Protein AF-0000000068846316 (afdb_homodimer)

Solvent-accessible surface area (backbone atoms only — not comparable to full-atom values): 19250 Å² total; per-residue (Å²): 44,62,58,72,75,75,72,73,51,85,44,75,73,53,78,43,81,37,58,33,36,22,40,84,56,93,65,82,69,51,69,19,53,49,50,54,65,40,23,46,36,48,87,43,41,65,88,70,57,83,82,66,75,52,15,33,30,23,34,39,31,27,43,51,48,92,88,51,57,72,76,68,39,40,78,26,50,23,37,28,42,36,42,70,41,81,40,96,80,75,47,66,40,64,42,44,37,31,36,52,73,60,84,57,80,60,53,83,60,74,66,23,41,33,45,38,33,43,36,26,40,32,36,68,70,55,94,62,60,46,67,60,52,29,32,56,4,42,37,32,38,49,52,50,53,48,47,43,54,52,35,50,53,54,41,66,36,73,79,52,38,54,56,68,72,36,62,83,77,68,60,76,74,65,83,119,44,64,58,70,75,74,73,72,50,84,43,76,73,51,79,44,82,37,58,34,36,23,38,83,56,92,66,82,73,52,68,18,51,49,51,54,67,42,24,46,36,49,89,44,41,64,89,71,58,81,82,63,76,52,14,33,31,22,34,38,31,27,43,51,47,93,88,50,57,72,78,68,40,40,77,27,50,24,36,29,42,36,42,72,40,81,39,97,81,74,47,66,39,63,41,43,36,32,36,51,72,60,85,58,81,62,53,83,60,72,67,23,40,32,43,38,34,42,35,26,40,32,36,66,69,54,96,61,60,45,65,61,51,27,33,53,7,42,37,32,37,49,52,48,52,49,48,43,54,52,36,51,54,54,40,65,35,73,80,52,39,55,55,71,72,36,62,84,77,70,60,76,74,65,84,119

Sequence (352 aa):
MCRTAVQRVIDPVGPHRLTGKVVEGFKRGSKQLGWPTANLDPAAFESRFDASTEGVYVGWAAIRDPTLPEEAQAVHKAVLSMGWNPTYTDVKQRTVEAYLCHDFCGRDFYGAEMRLMICAFLRSNVKFDSFDELIQARCAFTAITDDVEFGQRALDGAELALLQRDPFFSSDTSAGMCRTAVQRVIDPVGPHRLTGKVVEGFKRGSKQLGWPTANLDPAAFESRFDASTEGVYVGWAAIRDPTLPEEAQAVHKAVLSMGWNPTYTDVKQRTVEAYLCHDFCGRDFYGAEMRLMICAFLRSNVKFDSFDELIQARCAFTAITDDVEFGQRALDGAELALLQRDPFFSSDTSAG

Secondary structure (DSSP, 8-state):
----------EEEEEEEEEEEEE--SSSGGGGGS--EEEEPGGGTTTT-SSPPPEEEEEEEEEE-TTS-GGGGSEEEEEEEEEEEEPTTS-EEEEEEEEESS--TT---TT-EEEEEEEEEEEPPPTT--HHHHHHHHHHHHHHHHHHHHHHHHHHSHHHHGGGG-GGGT------/----------EEEEEEEEEEEEE--SSS-GGGGS--EEEEPGGGTTTT-SSPPPEEEEEEEEEE-TTS-GGGGS-EEEEEEEEEEEPTTS-EEEEEEEEESS--TT---TT-EEEEEEEEEEEPPPTT--HHHHHHHHHHHHHHHHHHHHHHHHHHSHHHHGGGG-GGGT------

Radius of gyration: 23.93 Å; Cα contacts (8 Å, |Δi|>4): 695; chains: 2; bounding box: 38×78×57 Å

Nearest PDB structures (foldseek):
  1p4m-assembly1_A  TM=6.791E-01  e=1.069E-10  Homo sapiens
  1n08-assembly1_A  TM=6.910E-01  e=6.895E-10  Schizosaccharomyces pombe
  3zug-assembly1_A  TM=6.035E-01  e=4.210E-07  Corynebacterium ammoniagenes
  4uze-assembly1_B  TM=6.034E-01  e=4.962E-07  Corynebacterium ammoniagenes
  8isj-assembly1_A  TM=3.052E-01  e=3.381E+00  Arabidopsis thaliana

pLDDT: mean 78.56, std 17.85, range [25.8, 97.5]

InterPro domains:
  IPR015865 Riboflavin kinase domain, bacterial/eukaryotic [PF01687] (15-137)
  IPR015865 Riboflavin kinase domain, bacterial/eukaryotic [SM00904] (15-156)
  IPR023465 Riboflavin kinase domain superfamily [G3DSA:2.40.30.30] (4-175)
  IPR023465 Riboflavin kinase domain superfamily [SSF82114] (15-158)
  IPR023468 Riboflavin kinase [PTHR22749] (15-171)

Structure (mmCIF, N/CA/C/O backbone):
data_AF-0000000068846316-model_v1
#
loop_
_entity.id
_entity.type
_entity.pdbx_description
1 polymer 'riboflavin kinase'
#
loop_
_atom_site.group_PDB
_atom_site.id
_atom_site.type_symbol
_atom_site.label_atom_id
_atom_site.label_alt_id
_atom_site.label_comp_id
_atom_site.label_asym_id
_atom_site.label_entity_id
_atom_site.label_seq_id
_atom_site.pdbx_PDB_ins_code
_atom_site.Cartn_x
_atom_site.Cartn_y
_atom_site.Cartn_z
_atom_site.occupancy
_atom_site.B_iso_or_equiv
_atom_site.auth_seq_id
_atom_site.auth_comp_id
_atom_site.auth_asym_id
_atom_site.auth_atom_id
_atom_site.pdbx_PDB_model_num
ATOM 1 N N . MET A 1 1 ? 12.234 6.141 1.342 1 28.02 1 MET A N 1
ATOM 2 C CA . MET A 1 1 ? 12.609 5.418 0.128 1 28.02 1 MET A CA 1
ATOM 3 C C . MET A 1 1 ? 12.336 3.926 0.281 1 28.02 1 MET A C 1
ATOM 5 O O . MET A 1 1 ? 12.695 3.324 1.296 1 28.02 1 MET A O 1
ATOM 9 N N . CYS A 1 2 ? 11.086 3.533 -0.054 1 37.5 2 CYS A N 1
ATOM 10 C CA . CYS A 1 2 ? 11.219 2.082 -0.057 1 37.5 2 CYS A CA 1
ATOM 11 C C . CYS A 1 2 ? 12.602 1.662 -0.53 1 37.5 2 CYS A C 1
ATOM 13 O O . CYS A 1 2 ? 12.898 1.709 -1.727 1 37.5 2 CYS A O 1
ATOM 15 N N . ARG A 1 3 ? 13.609 2.141 0.073 1 39.97 3 ARG A N 1
ATOM 16 C CA . ARG A 1 3 ? 15.023 2.023 -0.28 1 39.97 3 ARG A CA 1
ATOM 17 C C . ARG A 1 3 ? 15.328 0.648 -0.866 1 39.97 3 ARG A C 1
ATOM 19 O O . ARG A 1 3 ? 16.391 0.442 -1.464 1 39.97 3 ARG A O 1
ATOM 26 N N . THR A 1 4 ? 14.852 -0.333 -0.28 1 42.31 4 THR A N 1
ATOM 27 C CA . THR A 1 4 ? 15.688 -1.461 -0.669 1 42.31 4 THR A CA 1
ATOM 28 C C . THR A 1 4 ? 15.422 -1.858 -2.117 1 42.31 4 THR A C 1
ATOM 30 O O . THR A 1 4 ? 14.305 -2.258 -2.463 1 42.31 4 THR A O 1
ATOM 33 N N . ALA A 1 5 ? 16.031 -1.088 -2.977 1 55.09 5 ALA A N 1
ATOM 34 C CA . ALA A 1 5 ? 16.125 -1.592 -4.348 1 55.09 5 ALA A CA 1
ATOM 35 C C . ALA A 1 5 ? 16.141 -3.117 -4.367 1 55.09 5 ALA A C 1
ATOM 37 O O . ALA A 1 5 ? 17.109 -3.734 -3.922 1 55.09 5 ALA A O 1
ATOM 38 N N . VAL A 1 6 ? 14.938 -3.645 -4.266 1 67.62 6 VAL A N 1
ATOM 39 C CA . VAL A 1 6 ? 14.898 -5.098 -4.387 1 67.62 6 VAL A CA 1
ATOM 40 C C . VAL A 1 6 ? 15.43 -5.516 -5.758 1 67.62 6 VAL A C 1
ATOM 42 O O . VAL A 1 6 ? 14.945 -5.035 -6.789 1 67.62 6 VAL A O 1
ATOM 45 N N . GLN A 1 7 ? 16.578 -6.105 -5.727 1 81.31 7 GLN A N 1
ATOM 46 C CA . GLN A 1 7 ? 17.125 -6.645 -6.973 1 81.31 7 GLN A CA 1
ATOM 47 C C . GLN A 1 7 ? 16.297 -7.84 -7.457 1 81.31 7 GLN A C 1
ATOM 49 O O . GLN A 1 7 ? 15.898 -8.68 -6.652 1 81.31 7 GLN A O 1
ATOM 54 N N . ARG A 1 8 ? 15.984 -7.707 -8.766 1 89.31 8 ARG A N 1
ATOM 55 C CA . ARG A 1 8 ? 15.234 -8.789 -9.391 1 89.31 8 ARG A CA 1
ATOM 56 C C . ARG A 1 8 ? 16.031 -9.422 -10.531 1 89.31 8 ARG A C 1
ATOM 58 O O . ARG A 1 8 ? 16.812 -8.75 -11.188 1 89.31 8 ARG A O 1
ATOM 65 N N . VAL A 1 9 ? 15.883 -10.719 -10.672 1 92.31 9 VAL A N 1
ATOM 66 C CA . VAL A 1 9 ? 16.484 -11.484 -11.75 1 92.31 9 VAL A CA 1
ATOM 67 C C . VAL A 1 9 ? 15.422 -12.312 -12.469 1 92.31 9 VAL A C 1
ATOM 69 O O . VAL A 1 9 ? 14.289 -12.422 -11.984 1 92.31 9 VAL A O 1
ATOM 72 N N . ILE A 1 10 ? 15.703 -12.727 -13.656 1 94.19 10 ILE A N 1
ATOM 73 C CA . ILE A 1 10 ? 14.938 -13.758 -14.344 1 94.19 10 ILE A CA 1
ATOM 74 C C . ILE A 1 10 ? 15.734 -15.055 -14.391 1 94.19 10 ILE A C 1
ATOM 76 O O . ILE A 1 10 ? 16.578 -15.25 -15.281 1 94.19 10 ILE A O 1
ATOM 80 N N . ASP A 1 11 ? 15.594 -15.914 -13.422 1 94.75 11 ASP A N 1
ATOM 81 C CA . ASP A 1 11 ? 16.266 -17.203 -13.32 1 94.75 11 ASP A CA 1
ATOM 82 C C . ASP A 1 11 ? 15.297 -18.359 -13.625 1 94.75 11 ASP A C 1
ATOM 84 O O . ASP A 1 11 ? 14.5 -18.734 -12.773 1 94.75 11 ASP A O 1
ATOM 88 N N . PRO A 1 12 ? 15.359 -18.891 -14.875 1 93.56 12 PRO A N 1
ATOM 89 C CA . PRO A 1 12 ? 14.438 -19.953 -15.227 1 93.56 12 PRO A CA 1
ATOM 90 C C . PRO A 1 12 ? 14.508 -21.141 -14.258 1 93.56 12 PRO A C 1
ATOM 92 O O . PRO A 1 12 ? 15.602 -21.609 -13.93 1 93.56 12 PRO A O 1
ATOM 95 N N . VAL A 1 13 ? 13.391 -21.594 -13.773 1 91.44 13 VAL A N 1
ATOM 96 C CA . VAL A 1 13 ? 13.359 -22.703 -12.844 1 91.44 13 VAL A CA 1
ATOM 97 C C . VAL A 1 13 ? 12.438 -23.797 -13.367 1 91.44 13 VAL A C 1
ATOM 99 O O . VAL A 1 13 ? 12.367 -24.891 -12.805 1 91.44 13 VAL A O 1
ATOM 102 N N . GLY A 1 14 ? 11.789 -23.5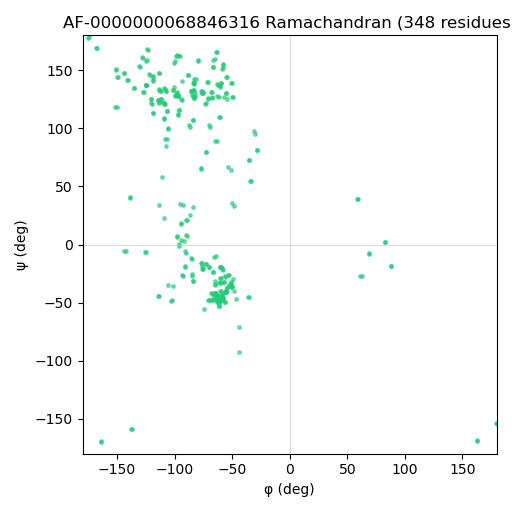94 -14.359 1 87.19 14 GLY A N 1
ATOM 103 C CA . GLY A 1 14 ? 10.797 -24.531 -14.859 1 87.19 14 GLY A CA 1
ATOM 104 C C . GLY A 1 14 ? 10.836 -24.703 -16.359 1 87.19 14 GLY A C 1
ATOM 105 O O . GLY A 1 14 ? 11.891 -24.562 -16.984 1 87.19 14 GLY A O 1
ATOM 106 N N . PRO A 1 15 ? 9.602 -25.203 -16.734 1 93.5 15 PRO A N 1
ATOM 107 C CA . PRO A 1 15 ? 8.266 -24.969 -16.172 1 93.5 15 PRO A CA 1
ATOM 108 C C . PRO A 1 15 ? 7.84 -26.062 -15.195 1 93.5 15 PRO A C 1
ATOM 110 O O . PRO A 1 15 ? 7.992 -27.25 -15.492 1 93.5 15 PRO A O 1
ATOM 113 N N . HIS A 1 16 ? 7.414 -25.641 -14.031 1 93.88 16 HIS A N 1
ATOM 114 C CA . HIS A 1 16 ? 6.688 -26.516 -13.117 1 93.88 16 HIS A CA 1
ATOM 115 C C . HIS A 1 16 ? 5.18 -26.328 -13.25 1 93.88 16 HIS A C 1
ATOM 117 O O . HIS A 1 16 ? 4.684 -25.203 -13.18 1 93.88 16 HIS A O 1
ATOM 123 N N . ARG A 1 17 ? 4.43 -27.406 -13.453 1 94.81 17 ARG A N 1
ATOM 124 C CA . ARG A 1 17 ? 2.992 -27.375 -13.703 1 94.81 17 ARG A CA 1
ATOM 125 C C . ARG A 1 17 ? 2.215 -27.906 -12.508 1 94.81 17 ARG A C 1
ATOM 127 O O . ARG A 1 17 ? 2.383 -29.062 -12.117 1 94.81 17 ARG A O 1
ATOM 134 N N . LEU A 1 18 ? 1.371 -27.062 -11.984 1 94.06 18 LEU A N 1
ATOM 135 C CA . LEU A 1 18 ? 0.584 -27.406 -10.805 1 94.06 18 LEU A CA 1
ATOM 136 C C . LEU A 1 18 ? -0.905 -27.219 -11.07 1 94.06 18 LEU A C 1
ATOM 138 O O . LEU A 1 18 ? -1.306 -26.25 -11.719 1 94.06 18 LEU A O 1
ATOM 142 N N . THR A 1 19 ? -1.688 -28.188 -10.609 1 94.81 19 THR A N 1
ATOM 143 C CA . THR A 1 19 ? -3.143 -28.078 -10.656 1 94.81 19 THR A CA 1
ATOM 144 C C . THR A 1 19 ? -3.752 -28.312 -9.281 1 94.81 19 THR A C 1
ATOM 146 O O . THR A 1 19 ? -3.369 -29.25 -8.578 1 94.81 19 THR A O 1
ATOM 149 N N . GLY A 1 20 ? -4.613 -27.438 -8.914 1 94.81 20 GLY A N 1
ATOM 150 C CA . GLY A 1 20 ? -5.285 -27.594 -7.633 1 94.81 20 GLY A CA 1
ATOM 151 C C . GLY A 1 20 ? -6.371 -26.562 -7.398 1 94.81 20 GLY A C 1
ATOM 152 O O . GLY A 1 20 ? -6.574 -25.672 -8.227 1 94.81 20 GLY A O 1
ATOM 153 N N . LYS A 1 21 ? -7.039 -26.672 -6.27 1 94.88 21 LYS A N 1
ATOM 154 C CA . LYS A 1 21 ? -8.125 -25.766 -5.938 1 94.88 21 LYS A CA 1
ATOM 155 C C . LYS A 1 21 ? -7.586 -24.469 -5.324 1 94.88 21 LYS A C 1
ATOM 157 O O . LYS A 1 21 ? -6.578 -24.484 -4.613 1 94.88 21 LYS A O 1
ATOM 162 N N . VAL A 1 22 ? -8.25 -23.406 -5.688 1 91.44 22 VAL A N 1
ATOM 163 C CA . VAL A 1 22 ? -8.008 -22.141 -4.977 1 91.44 22 VAL A CA 1
ATOM 164 C C . VAL A 1 22 ? -8.602 -22.234 -3.574 1 91.44 22 VAL A C 1
ATOM 166 O O . VAL A 1 22 ? -9.781 -22.547 -3.41 1 91.44 22 VAL A O 1
ATOM 169 N N . VAL A 1 23 ? -7.797 -21.969 -2.568 1 87.88 23 VAL A N 1
ATOM 170 C CA . VAL A 1 23 ? -8.266 -22.078 -1.189 1 87.88 23 VAL A CA 1
ATOM 171 C C . VAL A 1 23 ? -8.016 -20.75 -0.464 1 87.88 23 VAL A C 1
ATOM 173 O O . VAL A 1 23 ? -7.273 -19.906 -0.952 1 87.88 23 VAL A O 1
ATOM 176 N N . GLU A 1 24 ? -8.797 -20.609 0.591 1 77.69 24 GLU A N 1
ATOM 177 C CA . GLU A 1 24 ? -8.578 -19.438 1.435 1 77.69 24 GLU A CA 1
ATOM 178 C C . GLU A 1 24 ? -7.234 -19.516 2.158 1 77.69 24 GLU A C 1
ATOM 180 O O . GLU A 1 24 ? -6.836 -20.594 2.619 1 77.69 24 GLU A O 1
ATOM 185 N N . GLY A 1 25 ? -6.445 -18.5 2.014 1 69.25 25 GLY A N 1
ATOM 186 C CA . GLY A 1 25 ? -5.211 -18.469 2.785 1 69.25 25 GLY A CA 1
ATOM 187 C C . GLY A 1 25 ? -5.441 -18.375 4.281 1 69.25 25 GLY A C 1
ATOM 188 O O . GLY A 1 25 ? -6.59 -18.312 4.734 1 69.25 25 GLY A O 1
ATOM 189 N N . PHE A 1 26 ? -4.445 -18.75 4.91 1 56.59 26 PHE A N 1
ATOM 190 C CA . PHE A 1 26 ? -4.582 -18.734 6.359 1 56.59 26 PHE A CA 1
ATOM 191 C C . PHE A 1 26 ? -5.156 -17.406 6.836 1 56.59 26 PHE A C 1
ATOM 193 O O . PHE A 1 26 ? -5.867 -17.344 7.844 1 56.59 26 PHE A O 1
ATOM 200 N N . LYS A 1 27 ? -4.605 -16.266 6.113 1 51.22 27 LYS A N 1
ATOM 201 C CA . LYS A 1 27 ? -5.02 -15.016 6.746 1 51.22 27 LYS A CA 1
ATOM 202 C C . LYS A 1 27 ? -6.184 -14.375 5.992 1 51.22 27 LYS A C 1
ATOM 204 O O . LYS A 1 27 ? -6.352 -14.602 4.793 1 51.22 27 LYS A O 1
ATOM 209 N N . ARG A 1 28 ? -7.281 -13.844 6.559 1 43.97 28 ARG A N 1
ATOM 210 C CA . ARG A 1 28 ? -8.641 -13.383 6.297 1 43.97 28 ARG A CA 1
ATOM 211 C C . ARG A 1 28 ? -8.695 -12.539 5.027 1 43.97 28 ARG A C 1
ATOM 213 O O . ARG A 1 28 ? -9.68 -12.594 4.281 1 43.97 28 ARG A O 1
ATOM 220 N N . GLY A 1 29 ? -8.227 -11.367 4.887 1 41.56 29 GLY A N 1
ATOM 221 C CA . GLY A 1 29 ? -8.758 -10.172 4.258 1 41.56 29 GLY A CA 1
ATOM 222 C C . GLY A 1 29 ? -8.461 -10.094 2.771 1 41.56 29 GLY A C 1
ATOM 223 O O . GLY A 1 29 ? -8.273 -9 2.227 1 41.56 29 GLY A O 1
ATOM 224 N N . SER A 1 30 ? -8.25 -11.219 2.084 1 43.66 30 SER A N 1
ATOM 225 C CA . SER A 1 30 ? -7.785 -11.141 0.704 1 43.66 30 SER A CA 1
ATOM 226 C C . SER A 1 30 ? -8.828 -10.492 -0.2 1 43.66 30 SER A C 1
ATOM 228 O O . SER A 1 30 ? -8.5 -10.016 -1.287 1 43.66 30 SER A O 1
ATOM 230 N N . LYS A 1 31 ? -10.094 -10.664 0.093 1 42.88 31 LYS A N 1
ATOM 231 C CA . LYS A 1 31 ? -11.102 -10.344 -0.914 1 42.88 31 LYS A CA 1
ATOM 232 C C . LYS A 1 31 ? -11.117 -8.852 -1.217 1 42.88 31 LYS A C 1
ATOM 234 O O . LYS A 1 31 ? -11.828 -8.398 -2.117 1 42.88 31 LYS A O 1
ATOM 239 N N . GLN A 1 32 ? -10.422 -8.25 -0.392 1 41.5 32 GLN A N 1
ATOM 240 C CA . GLN A 1 32 ? -10.82 -6.844 -0.483 1 41.5 32 GLN A CA 1
ATOM 241 C C . GLN A 1 32 ? -10.062 -6.133 -1.6 1 41.5 32 GLN A C 1
ATOM 243 O O . GLN A 1 32 ? -10.383 -4.992 -1.943 1 41.5 32 GLN A O 1
ATOM 248 N N . LEU A 1 33 ? -8.828 -6.582 -2.025 1 44.88 33 LEU A N 1
ATOM 249 C CA . LEU A 1 33 ? -7.949 -5.625 -2.697 1 44.88 33 LEU A CA 1
ATOM 250 C C . LEU A 1 33 ? -8.195 -5.629 -4.203 1 44.88 33 LEU A C 1
ATOM 252 O O . LEU A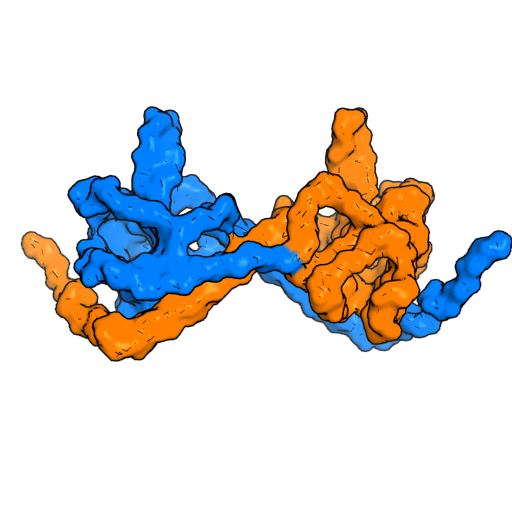 1 33 ? -7.355 -5.164 -4.977 1 44.88 33 LEU A O 1
ATOM 256 N N . GLY A 1 34 ? -9.289 -6.07 -4.469 1 45.88 34 GLY A N 1
ATOM 257 C CA . GLY A 1 34 ? -9.43 -6.102 -5.918 1 45.88 34 GLY A CA 1
ATOM 258 C C . GLY A 1 34 ? -8.406 -6.988 -6.594 1 45.88 34 GLY A C 1
ATOM 259 O O . GLY A 1 34 ? -8.375 -7.086 -7.824 1 45.88 34 GLY A O 1
ATOM 260 N N . TRP A 1 35 ? -7.207 -7.129 -5.875 1 50.12 35 TRP A N 1
ATOM 261 C CA . TRP A 1 35 ? -6.285 -8.086 -6.488 1 50.12 35 TRP A CA 1
ATOM 262 C C . TRP A 1 35 ? -6.578 -9.5 -6.016 1 50.12 35 TRP A C 1
ATOM 264 O O . TRP A 1 35 ? -6.398 -9.82 -4.836 1 50.12 35 TRP A O 1
ATOM 274 N N . PRO A 1 36 ? -7.191 -10.156 -6.801 1 57.59 36 PRO A N 1
ATOM 275 C CA . PRO A 1 36 ? -7.5 -11.531 -6.418 1 57.59 36 PRO A CA 1
ATOM 276 C C . PRO A 1 36 ? -6.25 -12.391 -6.23 1 57.59 36 PRO A C 1
ATOM 278 O O . PRO A 1 36 ? -5.41 -12.469 -7.129 1 57.59 36 PRO A O 1
ATOM 281 N N . THR A 1 37 ? -5.629 -12.453 -5.02 1 69.81 37 THR A N 1
ATOM 282 C CA . THR A 1 37 ? -4.633 -13.5 -4.816 1 69.81 37 THR A CA 1
ATOM 283 C C . THR A 1 37 ? -5.309 -14.852 -4.594 1 69.81 37 THR A C 1
ATOM 285 O O . THR A 1 37 ? -6.414 -14.922 -4.059 1 69.81 37 THR A O 1
ATOM 288 N N . ALA A 1 38 ? -4.762 -15.828 -5.41 1 78.5 38 ALA A N 1
ATOM 289 C CA . ALA A 1 38 ? -5.234 -17.203 -5.316 1 78.5 38 ALA A CA 1
ATOM 290 C C . ALA A 1 38 ? -4.203 -18.094 -4.621 1 78.5 38 ALA A C 1
ATOM 292 O O . ALA A 1 38 ? -3.068 -18.219 -5.09 1 78.5 38 ALA A O 1
ATOM 293 N N . ASN A 1 39 ? -4.602 -18.594 -3.459 1 85.25 39 ASN A N 1
ATOM 294 C CA . ASN A 1 39 ? -3.777 -19.625 -2.824 1 85.25 39 ASN A CA 1
ATOM 295 C C . ASN A 1 39 ? -4.07 -21 -3.393 1 85.25 39 ASN A C 1
ATOM 297 O O . ASN A 1 39 ? -5.23 -21.406 -3.496 1 85.25 39 ASN A O 1
ATOM 301 N N . LEU A 1 40 ? -2.979 -21.625 -3.791 1 90.44 40 LEU A N 1
ATOM 302 C CA . LEU A 1 40 ? -3.131 -22.984 -4.289 1 90.44 40 LEU A CA 1
ATOM 303 C C . LEU A 1 40 ? -3.154 -23.984 -3.139 1 90.44 40 LEU A C 1
ATOM 305 O O . LEU A 1 40 ? -2.336 -23.906 -2.219 1 90.44 40 LEU A O 1
ATOM 309 N N . ASP A 1 41 ? -4.117 -24.922 -3.158 1 88.31 41 ASP A N 1
ATOM 310 C CA . ASP A 1 41 ? -4.176 -25.984 -2.162 1 88.31 41 ASP A CA 1
ATOM 311 C C . ASP A 1 41 ? -2.826 -26.688 -2.021 1 88.31 41 ASP A C 1
ATOM 313 O O . ASP A 1 41 ? -2.256 -27.141 -3.01 1 88.31 41 ASP A O 1
ATOM 317 N N . PRO A 1 42 ? -2.379 -26.75 -0.786 1 86.12 42 PRO A N 1
ATOM 318 C CA . PRO A 1 42 ? -1.07 -27.375 -0.583 1 86.12 42 PRO A CA 1
ATOM 319 C C . PRO A 1 42 ? -1.008 -28.797 -1.129 1 86.12 42 PRO A C 1
ATOM 321 O O . PRO A 1 42 ? 0.066 -29.266 -1.508 1 86.12 42 PRO A O 1
ATOM 324 N N . ALA A 1 43 ? -2.072 -29.531 -1.209 1 84.69 43 ALA A N 1
ATOM 325 C CA . ALA A 1 43 ? -2.115 -30.891 -1.736 1 84.69 43 ALA A CA 1
ATOM 326 C C . ALA A 1 43 ? -1.615 -30.938 -3.178 1 84.69 43 ALA A C 1
ATOM 328 O O . ALA A 1 43 ? -1.157 -31.984 -3.648 1 84.69 43 ALA A O 1
ATOM 329 N N . ALA A 1 44 ? -1.666 -29.781 -3.83 1 86.31 44 ALA A N 1
ATOM 330 C CA . ALA A 1 44 ? -1.301 -29.703 -5.242 1 86.31 44 ALA A CA 1
ATOM 331 C C . ALA A 1 44 ? 0.214 -29.766 -5.422 1 86.31 44 ALA A C 1
ATOM 333 O O . ALA A 1 44 ? 0.703 -30.047 -6.52 1 86.31 44 ALA A O 1
ATOM 334 N N . PHE A 1 45 ? 0.971 -29.469 -4.359 1 84.62 45 PHE A N 1
ATOM 335 C CA . PHE A 1 45 ? 2.402 -29.344 -4.598 1 84.62 45 PHE A CA 1
ATOM 336 C C . PHE A 1 45 ? 3.203 -29.906 -3.436 1 84.62 45 PHE A C 1
ATOM 338 O O . PHE A 1 45 ? 4.438 -29.938 -3.475 1 84.62 45 PHE A O 1
ATOM 345 N N . GLU A 1 46 ? 2.709 -30.281 -2.443 1 76.5 46 GLU A N 1
ATOM 346 C CA . GLU A 1 46 ? 3.426 -30.75 -1.26 1 76.5 46 GLU A CA 1
ATOM 347 C C . GLU A 1 46 ? 4.441 -31.828 -1.619 1 76.5 46 GLU A C 1
ATOM 349 O O . GLU A 1 46 ? 5.523 -31.891 -1.028 1 76.5 46 GLU A O 1
ATOM 354 N N . SER A 1 47 ? 4.156 -32.625 -2.547 1 68.88 47 SER A N 1
ATOM 355 C CA . SER A 1 47 ? 5.059 -33.719 -2.896 1 68.88 47 SER A CA 1
ATOM 356 C C . SER A 1 47 ? 6.062 -33.281 -3.959 1 68.88 47 SER A C 1
ATOM 358 O O . SER A 1 47 ? 7.039 -34 -4.223 1 68.88 47 SER A O 1
ATOM 360 N N . ARG A 1 48 ? 5.867 -32.094 -4.48 1 68.88 48 ARG A N 1
ATOM 361 C CA . ARG A 1 48 ? 6.637 -31.734 -5.664 1 68.88 48 ARG A CA 1
ATOM 362 C C . ARG A 1 48 ? 7.797 -30.828 -5.301 1 68.88 48 ARG A C 1
ATOM 364 O O . ARG A 1 48 ? 8.812 -30.797 -5.996 1 68.88 48 ARG A O 1
ATOM 371 N N . PHE A 1 49 ? 7.555 -29.922 -4.281 1 62.72 49 PHE A N 1
ATOM 372 C CA . PHE A 1 49 ? 8.562 -28.891 -4.051 1 62.72 49 PHE A CA 1
ATOM 373 C C . PHE A 1 49 ? 9.336 -29.172 -2.771 1 62.72 49 PHE A C 1
ATOM 375 O O . PHE A 1 49 ? 8.75 -29.297 -1.696 1 62.72 49 PHE A O 1
ATOM 382 N N . ASP A 1 50 ? 10.367 -30 -2.818 1 58.28 50 ASP A N 1
ATOM 383 C CA . ASP A 1 50 ? 11.18 -30.156 -1.615 1 58.28 50 ASP A CA 1
ATOM 384 C C . ASP A 1 50 ? 12.07 -28.938 -1.386 1 58.28 50 ASP A C 1
ATOM 386 O O . ASP A 1 50 ? 12.164 -28.438 -0.263 1 58.28 50 ASP A O 1
ATOM 390 N N . ALA A 1 51 ? 12.836 -28.609 -2.357 1 57.69 51 ALA A N 1
ATOM 391 C CA . ALA A 1 51 ? 13.953 -27.703 -2.135 1 57.69 51 ALA A CA 1
ATOM 392 C C . ALA A 1 51 ? 13.734 -26.375 -2.873 1 57.69 51 ALA A C 1
ATOM 394 O O . ALA A 1 51 ? 14.695 -25.656 -3.164 1 57.69 51 ALA A O 1
ATOM 395 N N . SER A 1 52 ? 12.406 -25.969 -2.939 1 65.19 52 SER A N 1
ATOM 396 C CA . SER A 1 52 ? 12.312 -24.734 -3.709 1 65.19 52 SER A CA 1
ATOM 397 C C . SER A 1 52 ? 12.562 -23.516 -2.828 1 65.19 52 SER A C 1
ATOM 399 O O . SER A 1 52 ? 12.195 -23.5 -1.651 1 65.19 52 SER A O 1
ATOM 401 N N . THR A 1 53 ? 13.398 -22.672 -3.316 1 78 53 THR A N 1
ATOM 402 C CA . THR A 1 53 ? 13.727 -21.422 -2.662 1 78 53 THR A CA 1
ATOM 403 C C . THR A 1 53 ? 12.461 -20.594 -2.43 1 78 53 THR A C 1
ATOM 405 O O . THR A 1 53 ? 11.633 -20.453 -3.328 1 78 53 THR A O 1
ATOM 408 N N . GLU A 1 54 ? 12.305 -20.219 -1.245 1 87.88 54 GLU A N 1
ATOM 409 C CA . GLU A 1 54 ? 11.242 -19.25 -0.969 1 87.88 54 GLU A CA 1
ATOM 410 C C . GLU A 1 54 ? 11.484 -17.953 -1.727 1 87.88 54 GLU A C 1
ATOM 412 O O . GLU A 1 54 ? 12.617 -17.484 -1.836 1 87.88 54 GLU A O 1
ATOM 417 N N . GLY A 1 55 ? 10.43 -17.453 -2.283 1 88.94 55 GLY A N 1
ATOM 418 C CA . GLY A 1 55 ? 10.586 -16.203 -3 1 88.94 55 GLY A CA 1
ATOM 419 C C . GLY A 1 55 ? 9.445 -15.906 -3.949 1 88.94 55 GLY A C 1
ATOM 420 O O . GLY A 1 55 ? 8.367 -16.5 -3.838 1 88.94 55 GLY A O 1
ATOM 421 N N . VAL A 1 56 ? 9.703 -14.914 -4.766 1 89.75 56 VAL A N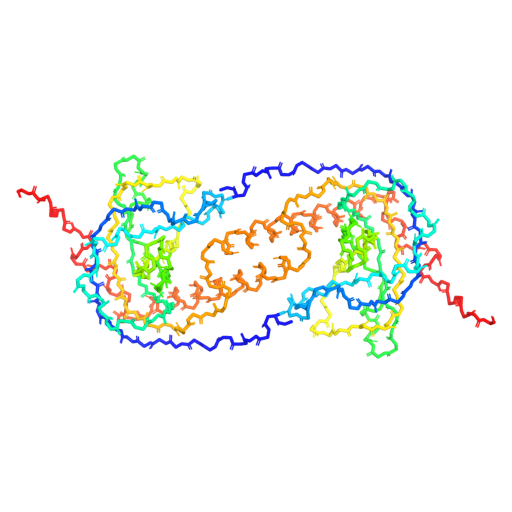 1
ATOM 422 C CA . VAL A 1 56 ? 8.75 -14.469 -5.777 1 89.75 56 VAL A CA 1
ATOM 423 C C . VAL A 1 56 ? 9.109 -15.078 -7.129 1 89.75 56 VAL A C 1
ATOM 425 O O . VAL A 1 56 ? 10.281 -15.086 -7.523 1 89.75 56 VAL A O 1
ATOM 428 N N . TYR A 1 57 ? 8.164 -15.594 -7.707 1 93.31 57 TYR A N 1
ATOM 429 C CA . TYR A 1 57 ? 8.289 -16.219 -9.023 1 93.31 57 TYR A CA 1
ATOM 430 C C . TYR A 1 57 ? 7.312 -15.609 -10.016 1 93.31 57 TYR A C 1
ATOM 432 O O . TYR A 1 57 ? 6.43 -14.836 -9.633 1 93.31 57 TYR A O 1
ATOM 440 N N . VAL A 1 58 ? 7.539 -15.953 -11.273 1 95.69 58 VAL A N 1
ATOM 441 C CA . VAL A 1 58 ? 6.625 -15.531 -12.328 1 95.69 58 VAL A CA 1
ATOM 442 C C . VAL A 1 58 ? 6.242 -16.734 -13.195 1 95.69 58 VAL A C 1
ATOM 444 O O . VAL A 1 58 ? 7.016 -17.688 -13.328 1 95.69 58 VAL A O 1
ATOM 447 N N . GLY A 1 59 ? 5.051 -16.594 -13.789 1 97.5 59 GLY A N 1
ATOM 448 C CA . GLY A 1 59 ? 4.543 -17.641 -14.664 1 97.5 59 GLY A CA 1
ATOM 449 C C . GLY A 1 59 ? 3.166 -17.328 -15.227 1 97.5 59 GLY A C 1
ATOM 450 O O . GLY A 1 59 ? 2.855 -16.156 -15.508 1 97.5 59 GLY A O 1
ATOM 451 N N . TRP A 1 60 ? 2.498 -18.453 -15.523 1 97.38 60 TRP A N 1
ATOM 452 C CA . TRP A 1 60 ? 1.164 -18.344 -16.109 1 97.38 60 TRP A CA 1
ATOM 453 C C . TRP A 1 60 ? 0.138 -19.078 -15.242 1 97.38 60 TRP A C 1
ATOM 455 O O . TRP A 1 60 ? 0.453 -20.078 -14.602 1 97.38 60 TRP A O 1
ATOM 465 N N . ALA A 1 61 ? -1.088 -18.5 -15.234 1 96.94 61 ALA A N 1
ATOM 466 C CA . ALA A 1 61 ? -2.148 -19.141 -14.453 1 96.94 61 ALA A CA 1
ATOM 467 C C . ALA A 1 61 ? -3.498 -19 -15.156 1 96.94 61 ALA A C 1
ATOM 469 O O . ALA A 1 61 ? -3.754 -18 -15.828 1 96.94 61 ALA A O 1
ATOM 470 N N . ALA A 1 62 ? -4.324 -19.969 -14.984 1 96.56 62 ALA A N 1
ATOM 471 C CA . ALA A 1 62 ? -5.707 -19.953 -15.453 1 96.56 62 ALA A CA 1
ATOM 472 C C . ALA A 1 62 ? -6.656 -20.469 -14.375 1 96.56 62 ALA A C 1
ATOM 474 O O . ALA A 1 62 ? -6.355 -21.438 -13.688 1 96.56 62 ALA A O 1
ATOM 475 N N . ILE A 1 63 ? -7.707 -19.766 -14.219 1 94.5 63 ILE A N 1
ATOM 476 C CA . ILE A 1 63 ? -8.781 -20.188 -13.32 1 94.5 63 ILE A CA 1
ATOM 477 C C . ILE A 1 63 ? -9.906 -20.828 -14.133 1 94.5 63 ILE A C 1
ATOM 479 O O . ILE A 1 63 ? -10.344 -20.266 -15.141 1 94.5 63 ILE A O 1
ATOM 483 N N . ARG A 1 64 ? -10.258 -22.016 -13.672 1 94.81 64 ARG A N 1
ATOM 484 C CA . ARG A 1 64 ? -11.375 -22.703 -14.32 1 94.81 64 ARG A CA 1
ATOM 485 C C . ARG A 1 64 ? -12.594 -22.734 -13.406 1 94.81 64 ARG A C 1
ATOM 487 O O . ARG A 1 64 ? -12.594 -23.438 -12.383 1 94.81 64 ARG A O 1
ATOM 494 N N . ASP A 1 65 ? -13.508 -22.031 -13.734 1 93.06 65 ASP A N 1
ATOM 495 C CA . ASP A 1 65 ? -14.773 -21.891 -13.008 1 93.06 65 ASP A CA 1
ATOM 496 C C . ASP A 1 65 ? -15.914 -21.531 -13.961 1 93.06 65 ASP A C 1
ATOM 498 O O . ASP A 1 65 ? -15.914 -20.469 -14.57 1 93.06 65 ASP A O 1
ATOM 502 N N . PRO A 1 66 ? -16.922 -22.422 -14.047 1 91.38 66 PRO A N 1
ATOM 503 C CA . PRO A 1 66 ? -18.016 -22.188 -15 1 91.38 66 PRO A CA 1
ATOM 504 C C . PRO A 1 66 ? -18.766 -20.891 -14.727 1 91.38 66 PRO A C 1
ATOM 506 O O . PRO A 1 66 ? -19.438 -20.375 -15.617 1 91.38 66 PRO A O 1
ATOM 509 N N . THR A 1 67 ? -18.672 -20.359 -13.594 1 90.88 67 THR A N 1
ATOM 510 C CA . THR A 1 67 ? -19.422 -19.156 -13.25 1 90.88 67 THR A CA 1
ATOM 511 C C . THR A 1 67 ? -18.672 -17.906 -13.695 1 90.88 67 THR A C 1
ATOM 513 O O . THR A 1 67 ? -19.234 -16.812 -13.695 1 90.88 67 THR A O 1
ATOM 516 N N . LEU A 1 68 ? -17.438 -17.984 -14.07 1 89.69 68 LEU A N 1
ATOM 517 C CA . LEU A 1 68 ? -16.641 -16.844 -14.508 1 89.69 68 LEU A CA 1
ATOM 518 C C . LEU A 1 68 ? -16.797 -16.609 -16 1 89.69 68 LEU A C 1
ATOM 520 O O . LEU A 1 68 ? -16.984 -17.562 -16.766 1 89.69 68 LEU A O 1
ATOM 524 N N . PRO A 1 69 ? -16.75 -15.32 -16.391 1 90.75 69 PRO A N 1
ATOM 525 C CA . PRO A 1 69 ? -16.75 -15.047 -17.828 1 90.75 69 PRO A CA 1
ATOM 526 C C . PRO A 1 69 ? -15.578 -15.719 -18.547 1 90.75 69 PRO A C 1
ATOM 528 O O . PRO A 1 69 ? -14.547 -16 -17.938 1 90.75 69 PRO A O 1
ATOM 531 N N . GLU A 1 70 ? -15.781 -15.945 -19.812 1 91.81 70 GLU A N 1
ATOM 532 C CA . GLU A 1 70 ? -14.781 -16.641 -20.625 1 91.81 70 GLU A CA 1
ATOM 533 C C . GLU A 1 70 ? -13.422 -15.938 -20.547 1 91.81 70 GLU A C 1
ATOM 535 O O . GLU A 1 70 ? -12.391 -16.594 -20.391 1 91.81 70 GLU A O 1
ATOM 540 N N . GLU A 1 71 ? -13.469 -14.617 -20.578 1 90.44 71 GLU A N 1
ATOM 541 C CA . GLU A 1 71 ? -12.227 -13.852 -20.578 1 90.44 71 GLU A CA 1
ATOM 542 C C . GLU A 1 71 ? -11.461 -14.055 -19.266 1 90.44 71 GLU A C 1
ATOM 544 O O . GLU A 1 71 ? -10.227 -14.047 -19.25 1 90.44 71 GLU A O 1
ATOM 549 N N . ALA A 1 72 ? -12.219 -14.203 -18.219 1 89.31 72 ALA A N 1
ATOM 550 C CA . ALA A 1 72 ? -11.609 -14.383 -16.891 1 89.31 72 ALA A CA 1
ATOM 551 C C . ALA A 1 72 ? -10.945 -15.75 -16.781 1 89.31 72 ALA A C 1
ATOM 553 O O . ALA A 1 72 ? -10.07 -15.953 -15.938 1 89.31 72 ALA A O 1
ATOM 554 N N . GLN A 1 73 ? -11.352 -16.641 -17.656 1 93.88 73 GLN A N 1
ATOM 555 C CA . GLN A 1 73 ? -10.852 -18.016 -17.547 1 93.88 73 GLN A CA 1
ATOM 556 C C . GLN A 1 73 ? -9.664 -18.234 -18.484 1 93.88 73 GLN A C 1
ATOM 558 O O . GLN A 1 73 ? -9.117 -19.328 -18.547 1 93.88 73 GLN A O 1
ATOM 563 N N . ALA A 1 74 ? -9.258 -17.203 -19.234 1 95.06 74 ALA A N 1
ATOM 564 C CA . ALA A 1 74 ? -8.086 -17.281 -20.109 1 95.06 74 ALA A CA 1
ATOM 565 C C . ALA A 1 74 ? -6.816 -17.516 -19.297 1 95.06 74 ALA A C 1
ATOM 567 O O . ALA A 1 74 ? -6.84 -17.438 -18.062 1 95.06 74 ALA A O 1
ATOM 568 N N . VAL A 1 75 ? -5.746 -17.891 -20.016 1 97.25 75 VAL A N 1
ATOM 569 C CA . VAL A 1 75 ? -4.43 -17.984 -19.391 1 97.25 75 VAL A CA 1
ATOM 570 C C . VAL A 1 75 ? -3.879 -16.578 -19.141 1 97.25 75 VAL A C 1
ATOM 572 O O . VAL A 1 75 ? -3.762 -15.773 -20.078 1 97.25 75 VAL A O 1
ATOM 575 N N . HIS A 1 76 ? -3.6 -16.25 -17.891 1 95.25 76 HIS A N 1
ATOM 576 C CA . HIS A 1 76 ? -3.107 -14.938 -17.516 1 95.25 76 HIS A CA 1
ATOM 577 C C . HIS A 1 76 ? -1.673 -15.008 -17 1 95.25 76 HIS A C 1
ATOM 579 O O . HIS A 1 76 ? -1.261 -16.016 -16.438 1 95.25 76 HIS A O 1
ATOM 585 N N . LYS A 1 77 ? -0.88 -13.938 -17.25 1 96.12 77 LYS A N 1
ATOM 586 C CA . LYS A 1 77 ? 0.374 -13.773 -16.516 1 96.12 77 LYS A CA 1
ATOM 587 C C . LYS A 1 77 ? 0.141 -13.797 -15.008 1 96.12 77 LYS A C 1
ATOM 589 O O . LYS A 1 77 ? -0.886 -13.32 -14.523 1 96.12 77 LYS A O 1
ATOM 594 N N . ALA A 1 78 ? 1.076 -14.367 -14.32 1 93.56 78 ALA A N 1
ATOM 595 C CA . ALA A 1 78 ? 0.926 -14.445 -12.867 1 93.56 78 ALA A CA 1
ATOM 596 C C . ALA A 1 78 ? 2.26 -14.211 -12.164 1 93.56 78 ALA A C 1
ATOM 598 O O . ALA A 1 78 ? 3.312 -14.617 -12.672 1 93.56 78 ALA A O 1
ATOM 599 N N . VAL A 1 79 ? 2.227 -13.516 -11.055 1 90.69 79 VAL A N 1
ATOM 600 C CA . VAL A 1 79 ? 3.32 -13.422 -10.094 1 90.69 79 VAL A CA 1
ATOM 601 C C . VAL A 1 79 ? 2.979 -14.211 -8.836 1 90.69 79 VAL A C 1
ATOM 603 O O . VAL A 1 79 ? 1.86 -14.125 -8.328 1 90.69 79 VAL A O 1
ATOM 606 N N . LEU A 1 80 ? 3.965 -15.023 -8.43 1 90.31 80 LEU A N 1
ATOM 607 C CA . LEU A 1 80 ? 3.719 -15.969 -7.344 1 90.31 80 LEU A CA 1
ATOM 608 C C . LEU A 1 80 ? 4.641 -15.688 -6.16 1 90.31 80 LEU A C 1
ATOM 610 O O . LEU A 1 80 ? 5.824 -15.398 -6.348 1 90.31 80 LEU A O 1
ATOM 614 N N . SER A 1 81 ? 4.043 -15.836 -5.043 1 86.62 81 SER A N 1
ATOM 615 C CA . SER A 1 81 ? 4.852 -15.906 -3.828 1 86.62 81 SER A CA 1
ATOM 616 C C . SER A 1 81 ? 4.855 -17.312 -3.25 1 86.62 81 SER A C 1
ATOM 618 O O . SER A 1 81 ? 3.799 -17.938 -3.107 1 86.62 81 SER A O 1
ATOM 620 N N . MET A 1 82 ? 6.062 -17.859 -3.127 1 87.25 82 MET A N 1
ATOM 621 C CA . MET A 1 82 ? 6.227 -19.156 -2.48 1 87.25 82 MET A CA 1
ATOM 622 C C . MET A 1 82 ? 6.965 -19.016 -1.153 1 87.25 82 MET A C 1
ATOM 624 O O . MET A 1 82 ? 7.969 -18.312 -1.068 1 87.25 82 MET A O 1
ATOM 628 N N . GLY A 1 83 ? 6.352 -19.688 -0.126 1 83 83 GLY A N 1
ATOM 629 C CA . GLY A 1 83 ? 6.969 -19.625 1.188 1 83 83 GLY A CA 1
ATOM 630 C C . GLY A 1 83 ? 6.441 -20.688 2.139 1 83 83 GLY A C 1
ATOM 631 O O . GLY A 1 83 ? 5.84 -21.672 1.709 1 83 83 GLY A O 1
ATOM 632 N N . TRP A 1 84 ? 6.871 -20.484 3.43 1 78.69 84 TRP A N 1
ATOM 633 C CA . TRP A 1 84 ? 6.457 -21.391 4.492 1 78.69 84 TRP A CA 1
ATOM 634 C C . TRP A 1 84 ? 5.68 -20.656 5.574 1 78.69 84 TRP A C 1
ATOM 636 O O . TRP A 1 84 ? 6.074 -19.562 5.996 1 78.69 84 TRP A O 1
ATOM 646 N N . ASN A 1 85 ? 4.461 -21.031 5.848 1 71.88 85 ASN A N 1
ATOM 647 C CA . ASN A 1 85 ? 3.682 -20.469 6.949 1 71.88 85 ASN A CA 1
ATOM 648 C C . ASN A 1 85 ? 3.672 -21.406 8.156 1 71.88 85 ASN A C 1
ATOM 650 O O . ASN A 1 85 ? 3.562 -22.625 8 1 71.88 85 ASN A O 1
ATOM 654 N N . PRO A 1 86 ? 3.949 -20.734 9.336 1 70.69 86 PRO A N 1
ATOM 655 C CA . PRO A 1 86 ? 3.785 -21.547 10.531 1 70.69 86 PRO A CA 1
ATOM 656 C C . PRO A 1 86 ? 2.35 -22.047 10.727 1 70.69 86 PRO A C 1
ATOM 658 O O . PRO A 1 86 ? 1.403 -21.344 10.344 1 70.69 86 PRO A O 1
ATOM 661 N N . THR A 1 87 ? 2.143 -23.297 10.891 1 67.06 87 THR A N 1
ATOM 662 C CA . THR A 1 87 ? 0.828 -23.828 11.234 1 67.06 87 THR A CA 1
ATOM 663 C C . THR A 1 87 ? 0.704 -24.016 12.742 1 67.06 87 THR A C 1
ATOM 665 O O . THR A 1 87 ? 1.666 -23.797 13.484 1 67.06 87 THR A O 1
ATOM 668 N N . TYR A 1 88 ? -0.557 -24.125 13.141 1 65.25 88 TYR A N 1
ATOM 669 C CA . TYR A 1 88 ? -0.859 -24.312 14.555 1 65.25 88 TYR A CA 1
ATOM 670 C C . TYR A 1 88 ? -0.085 -25.484 15.125 1 65.25 88 TYR A C 1
ATOM 672 O O . TYR A 1 88 ? 0.14 -25.562 16.328 1 65.25 88 TYR A O 1
ATOM 680 N N . THR A 1 89 ? 0.302 -26.438 14.438 1 66.19 89 THR A N 1
ATOM 681 C CA . THR A 1 89 ? 0.957 -27.641 14.938 1 66.19 89 THR A CA 1
ATOM 682 C C . THR A 1 89 ? 2.475 -27.5 14.859 1 66.19 89 THR A C 1
ATOM 684 O O . THR A 1 89 ? 3.201 -28.484 15.016 1 66.19 89 THR A O 1
ATOM 687 N N . ASP A 1 90 ? 3.008 -26.328 14.742 1 68.31 90 ASP A N 1
ATOM 688 C CA . ASP A 1 90 ? 4.441 -26.062 14.664 1 68.31 90 ASP A CA 1
ATOM 689 C C . ASP A 1 90 ? 5.023 -26.578 13.352 1 68.31 90 ASP A C 1
ATOM 691 O O . ASP A 1 90 ? 6.234 -26.5 13.133 1 68.31 90 ASP A O 1
ATOM 695 N N . VAL A 1 91 ? 4.25 -27.266 12.633 1 71.75 91 VAL A N 1
ATOM 696 C CA . VAL A 1 91 ? 4.738 -27.703 11.328 1 71.75 91 VAL A CA 1
ATOM 697 C C . VAL A 1 91 ? 4.531 -26.578 10.312 1 71.75 91 VAL A C 1
ATOM 699 O O . VAL A 1 91 ? 3.441 -26 10.219 1 71.75 91 VAL A O 1
ATOM 702 N N . LYS A 1 92 ? 5.578 -26.25 9.688 1 74.94 92 LYS A N 1
ATOM 703 C CA . LYS A 1 92 ? 5.465 -25.234 8.641 1 74.94 92 LYS A CA 1
ATOM 704 C C . LYS A 1 92 ? 4.855 -25.812 7.371 1 74.94 92 LYS A C 1
ATOM 706 O O . LYS A 1 92 ? 5.133 -26.969 7.016 1 74.94 92 LYS A O 1
ATOM 711 N N . GLN A 1 93 ? 3.916 -25.125 6.859 1 77.5 93 GLN A N 1
ATOM 712 C CA . GLN A 1 93 ? 3.312 -25.531 5.598 1 77.5 93 GLN A CA 1
ATOM 713 C C . GLN A 1 93 ? 3.701 -24.594 4.465 1 77.5 93 GLN A C 1
ATOM 715 O O . GLN A 1 93 ? 3.689 -23.375 4.637 1 77.5 93 GLN A O 1
ATOM 720 N N . ARG A 1 94 ? 4.055 -25.219 3.402 1 82 94 ARG A N 1
ATOM 721 C CA . ARG A 1 94 ? 4.414 -24.422 2.232 1 82 94 ARG A CA 1
ATOM 722 C C . ARG A 1 94 ? 3.178 -23.781 1.619 1 82 94 ARG A C 1
ATOM 724 O O . ARG A 1 94 ? 2.098 -24.375 1.603 1 82 94 ARG A O 1
ATOM 731 N N . THR A 1 95 ? 3.342 -22.594 1.227 1 83.75 95 THR A N 1
ATOM 732 C CA . THR A 1 95 ? 2.244 -21.875 0.598 1 83.75 95 THR A CA 1
ATOM 733 C C . THR A 1 95 ? 2.658 -21.344 -0.776 1 83.75 95 THR A C 1
ATOM 735 O O . THR A 1 95 ? 3.818 -20.984 -0.985 1 83.75 95 THR A O 1
ATOM 738 N N . VAL A 1 96 ? 1.81 -21.469 -1.721 1 87.31 96 VAL A N 1
ATOM 739 C CA . VAL A 1 96 ? 1.938 -20.859 -3.037 1 87.31 96 VAL A CA 1
ATOM 740 C C . VAL A 1 96 ? 0.765 -19.906 -3.281 1 87.31 96 VAL A C 1
ATOM 742 O O . VAL A 1 96 ? -0.387 -20.344 -3.354 1 87.31 96 VAL A O 1
ATOM 745 N N . GLU A 1 97 ? 1.056 -18.656 -3.354 1 86.5 97 GLU A N 1
ATOM 746 C CA . GLU A 1 97 ? 0.065 -17.609 -3.609 1 86.5 97 GLU A CA 1
ATOM 747 C C . GLU A 1 97 ? 0.317 -16.922 -4.949 1 86.5 97 GLU A C 1
ATOM 749 O O . GLU A 1 97 ? 1.41 -16.406 -5.195 1 86.5 97 GLU A O 1
ATOM 754 N N . ALA A 1 98 ? -0.692 -16.922 -5.797 1 88.56 98 ALA A N 1
ATOM 755 C CA . ALA A 1 98 ? -0.525 -16.344 -7.129 1 88.56 98 ALA A CA 1
ATOM 756 C C . ALA A 1 98 ? -1.384 -15.094 -7.297 1 88.56 98 ALA A C 1
ATOM 758 O O . ALA A 1 98 ? -2.545 -15.07 -6.887 1 88.56 98 ALA A O 1
ATOM 759 N N . TYR A 1 99 ? -0.817 -14.094 -7.805 1 84.5 99 TYR A N 1
ATOM 760 C CA . TYR A 1 99 ? -1.535 -12.945 -8.336 1 84.5 99 TYR A CA 1
ATOM 761 C C . TYR A 1 99 ? -1.698 -13.055 -9.852 1 84.5 99 TYR A C 1
ATOM 763 O O . TYR A 1 99 ? -0.712 -13.016 -10.586 1 84.5 99 TYR A O 1
ATOM 771 N N . LEU A 1 100 ? -2.963 -13.227 -10.227 1 88.12 100 LEU A N 1
ATOM 772 C CA . LEU A 1 100 ? -3.234 -13.242 -11.664 1 88.12 100 LEU A CA 1
ATOM 773 C C . LEU A 1 100 ? -3.408 -11.82 -12.195 1 88.12 100 LEU A C 1
ATOM 775 O O . LEU A 1 100 ? -4.164 -11.031 -11.625 1 88.12 100 LEU A O 1
ATOM 779 N N . CYS A 1 101 ? -2.686 -11.484 -13.242 1 86.38 101 CYS A N 1
ATOM 780 C CA . CYS A 1 101 ? -2.709 -10.148 -13.836 1 86.38 101 CYS A CA 1
ATOM 781 C C . CYS A 1 101 ? -3.965 -9.945 -14.672 1 86.38 101 CYS A C 1
ATOM 783 O O . CYS A 1 101 ? -3.881 -9.766 -15.891 1 86.38 101 CYS A O 1
ATOM 785 N N . HIS A 1 102 ? -5.07 -9.961 -14.031 1 82.56 102 HIS A N 1
ATOM 786 C CA . HIS A 1 102 ? -6.391 -9.75 -14.617 1 82.56 102 HIS A CA 1
ATOM 787 C C . HIS A 1 102 ? -7.344 -9.109 -13.617 1 82.56 102 HIS A C 1
ATOM 789 O O . HIS A 1 102 ? -7.27 -9.383 -12.414 1 82.56 102 HIS A O 1
ATOM 795 N N . ASP A 1 103 ? -8.195 -8.242 -14.141 1 72.44 103 ASP A N 1
ATOM 796 C CA . ASP A 1 103 ? -9.266 -7.676 -13.32 1 72.44 103 ASP A CA 1
ATOM 797 C C . ASP A 1 103 ? -10.469 -8.609 -13.273 1 72.44 103 ASP A C 1
ATOM 799 O O . ASP A 1 103 ? -11.188 -8.75 -14.266 1 72.44 103 ASP A O 1
ATOM 803 N N . PHE A 1 104 ? -10.617 -9.211 -12.125 1 77.31 104 PHE A N 1
ATOM 804 C CA . PHE A 1 104 ? -11.734 -10.141 -11.984 1 77.31 104 PHE A CA 1
ATOM 805 C C . PHE A 1 104 ? -12.977 -9.414 -11.484 1 77.31 104 PHE A C 1
ATOM 807 O O . PHE A 1 104 ? -13.953 -10.055 -11.078 1 77.31 104 PHE A O 1
ATOM 814 N N . CYS A 1 105 ? -12.859 -8.133 -11.438 1 65.75 105 CYS A N 1
ATOM 815 C CA . CYS A 1 105 ? -13.977 -7.25 -11.117 1 65.75 105 CYS A CA 1
ATOM 816 C C . CYS A 1 105 ? -14.54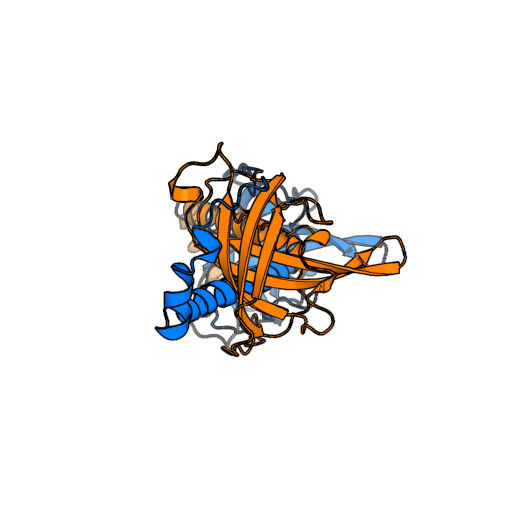7 -7.574 -9.742 1 65.75 105 CYS A C 1
ATOM 818 O O . CYS A 1 105 ? -15.766 -7.668 -9.578 1 65.75 105 CYS A O 1
ATOM 820 N N . GLY A 1 106 ? -13.664 -7.852 -8.875 1 65.38 106 GLY A N 1
ATOM 821 C CA . GLY A 1 106 ? -14.078 -8.039 -7.492 1 65.38 106 GLY A CA 1
ATOM 822 C C . GLY A 1 106 ? -14.609 -9.43 -7.211 1 65.38 106 GLY A C 1
ATOM 823 O O . GLY A 1 106 ? -14.977 -9.742 -6.078 1 65.38 106 GLY A O 1
ATOM 824 N N . ARG A 1 107 ? -14.602 -10.266 -8.117 1 70.62 107 ARG A N 1
ATOM 825 C CA . ARG A 1 107 ? -15.086 -11.633 -7.941 1 70.62 107 ARG A CA 1
ATOM 826 C C . ARG A 1 107 ? -14.016 -12.516 -7.328 1 70.62 107 ARG A C 1
ATOM 828 O O . ARG A 1 107 ? -12.82 -12.336 -7.598 1 70.62 107 ARG A O 1
ATOM 835 N N . ASP A 1 108 ? -14.562 -13.391 -6.355 1 74.5 108 ASP A N 1
ATOM 836 C CA . ASP A 1 108 ? -13.648 -14.43 -5.887 1 74.5 108 ASP A CA 1
ATOM 837 C C . ASP A 1 108 ? -13.906 -15.75 -6.613 1 74.5 108 ASP A C 1
ATOM 839 O O . ASP A 1 108 ? -14.852 -15.859 -7.398 1 74.5 108 ASP A O 1
ATOM 843 N N . PHE A 1 109 ? -12.969 -16.609 -6.539 1 84.19 109 PHE A N 1
ATOM 844 C CA . PHE A 1 109 ? -13.078 -17.891 -7.211 1 84.19 109 PHE A CA 1
ATOM 845 C C . PHE A 1 109 ? -12.539 -19.016 -6.324 1 84.19 109 PHE A C 1
ATOM 847 O O . PHE A 1 109 ? -11.828 -19.891 -6.797 1 84.19 109 PHE A O 1
ATOM 854 N N . TYR A 1 110 ? -12.891 -18.875 -5.039 1 85.81 110 TYR A N 1
ATOM 855 C CA . TYR A 1 110 ? -12.539 -19.953 -4.137 1 85.81 110 TYR A CA 1
ATOM 856 C C . TYR A 1 110 ? -13.18 -21.266 -4.574 1 85.81 110 TYR A C 1
ATOM 858 O O . TYR A 1 110 ? -14.352 -21.297 -4.98 1 85.81 110 TYR A O 1
ATOM 866 N N . GLY A 1 111 ? -12.469 -22.281 -4.48 1 91.69 111 GLY A N 1
ATOM 867 C CA . GLY A 1 111 ? -12.961 -23.594 -4.871 1 91.69 111 GLY A CA 1
ATOM 868 C C . GLY A 1 111 ? -12.742 -23.891 -6.34 1 91.69 111 GLY A C 1
ATOM 869 O O . GLY A 1 111 ? -12.805 -25.047 -6.754 1 91.69 111 GLY A O 1
ATOM 870 N N . ALA A 1 112 ? -12.516 -22.922 -7.137 1 93.56 112 ALA A N 1
ATOM 871 C CA . ALA A 1 112 ? -12.242 -23.125 -8.555 1 93.56 112 ALA A CA 1
ATOM 872 C C . ALA A 1 112 ? -10.906 -23.844 -8.766 1 93.56 112 ALA A C 1
ATOM 874 O O . ALA A 1 112 ? -10.031 -23.781 -7.898 1 93.56 112 ALA A O 1
ATOM 875 N N . GLU A 1 113 ? -10.844 -24.531 -9.859 1 95.81 113 GLU A N 1
ATOM 876 C CA . GLU A 1 113 ? -9.555 -25.109 -10.219 1 95.81 113 GLU A CA 1
ATOM 877 C C . GLU A 1 113 ? -8.602 -24.047 -10.766 1 95.81 113 GLU A C 1
ATOM 879 O O . GLU A 1 113 ? -9 -23.219 -11.57 1 95.81 113 GLU A O 1
ATOM 884 N N . MET A 1 114 ? -7.434 -24.062 -10.242 1 95.44 114 MET A N 1
ATOM 885 C CA . MET A 1 114 ? -6.363 -23.219 -10.789 1 95.44 114 MET A CA 1
ATOM 886 C C . MET A 1 114 ? -5.277 -24.078 -11.43 1 95.44 114 MET A C 1
ATOM 888 O O . MET A 1 114 ? -4.809 -25.047 -10.828 1 95.44 114 MET A O 1
ATOM 892 N N . ARG A 1 115 ? -4.941 -23.859 -12.656 1 96.81 115 ARG A N 1
ATOM 893 C CA . ARG A 1 115 ? -3.742 -24.375 -13.312 1 96.81 115 ARG A CA 1
ATOM 894 C C . ARG A 1 115 ? -2.623 -23.328 -13.289 1 96.81 115 ARG A C 1
ATOM 896 O O . ARG A 1 115 ? -2.768 -22.25 -13.844 1 96.81 115 ARG A O 1
ATOM 903 N N . LEU A 1 116 ? -1.599 -23.656 -12.609 1 96.38 116 LEU A N 1
ATOM 904 C CA . LEU A 1 116 ? -0.5 -22.734 -12.344 1 96.38 116 LEU A CA 1
ATOM 905 C C . LEU A 1 116 ? 0.811 -23.281 -12.906 1 96.38 116 LEU A C 1
ATOM 907 O O . LEU A 1 116 ? 1.166 -24.438 -12.656 1 96.38 116 LEU A O 1
ATOM 911 N N . MET A 1 117 ? 1.464 -22.5 -13.719 1 96.62 117 MET A N 1
ATOM 912 C CA . MET A 1 117 ? 2.787 -22.844 -14.234 1 96.62 117 MET A CA 1
ATOM 913 C C . MET A 1 117 ? 3.842 -21.875 -13.695 1 96.62 117 MET A C 1
ATOM 915 O O . MET A 1 117 ? 3.732 -20.672 -13.867 1 96.62 117 MET A O 1
ATOM 919 N N . ILE A 1 118 ? 4.844 -22.422 -13.039 1 95.5 118 ILE A N 1
ATOM 920 C CA . ILE A 1 118 ? 5.961 -21.656 -12.516 1 95.5 118 ILE A CA 1
ATOM 921 C C . ILE A 1 118 ? 7.102 -21.641 -13.531 1 95.5 118 ILE A C 1
ATOM 923 O O . ILE A 1 118 ? 7.613 -22.703 -13.906 1 95.5 118 ILE A O 1
ATOM 927 N N . CYS A 1 119 ? 7.578 -20.469 -13.93 1 96.44 119 CYS A N 1
ATOM 928 C CA . CYS A 1 119 ? 8.516 -20.375 -15.047 1 96.44 119 CYS A CA 1
ATOM 929 C C . CYS A 1 119 ? 9.883 -19.891 -14.57 1 96.44 119 CYS A C 1
ATOM 931 O O . CYS A 1 119 ? 10.914 -20.422 -14.977 1 96.44 119 CYS A O 1
ATOM 933 N N . ALA A 1 120 ? 9.914 -18.875 -13.727 1 95.88 120 ALA A N 1
ATOM 934 C CA . ALA A 1 120 ? 11.203 -18.281 -13.367 1 95.88 120 ALA A CA 1
ATOM 935 C C . ALA A 1 120 ? 11.156 -17.688 -11.961 1 95.88 120 ALA A C 1
ATOM 937 O O . ALA A 1 120 ? 10.117 -17.203 -11.523 1 95.88 120 ALA A O 1
ATOM 938 N N . PHE A 1 121 ? 12.352 -17.688 -11.305 1 94.94 121 PHE A N 1
ATOM 939 C CA . PHE A 1 121 ? 12.586 -17.031 -10.031 1 94.94 121 PHE A CA 1
ATOM 940 C C . PHE A 1 121 ? 12.945 -15.562 -10.227 1 94.94 121 PHE A C 1
ATOM 942 O O . PHE A 1 121 ? 13.727 -15.227 -11.117 1 94.94 121 PHE A O 1
ATOM 949 N N . LEU A 1 122 ? 12.297 -14.734 -9.477 1 92.88 122 LEU A N 1
ATOM 950 C CA . LEU A 1 122 ? 12.578 -13.305 -9.594 1 92.88 122 LEU A CA 1
ATOM 951 C C . LEU A 1 122 ? 13.445 -12.828 -8.43 1 92.88 122 LEU A C 1
ATOM 953 O O . LEU A 1 122 ? 14.438 -12.133 -8.641 1 92.88 122 LEU A O 1
ATOM 957 N N . ARG A 1 123 ? 13.078 -13.172 -7.203 1 90.31 123 ARG A N 1
ATOM 958 C CA . ARG A 1 123 ? 13.797 -12.711 -6.023 1 90.31 123 ARG A CA 1
ATOM 959 C C . ARG A 1 123 ? 13.367 -13.484 -4.781 1 90.31 123 ARG A C 1
ATOM 961 O O . ARG A 1 123 ? 12.328 -14.148 -4.785 1 90.31 123 ARG A O 1
ATOM 968 N N . SER A 1 124 ? 14.188 -13.258 -3.686 1 87.38 124 SER A N 1
ATOM 969 C CA . SER A 1 124 ? 13.836 -13.812 -2.383 1 87.38 124 SER A CA 1
ATOM 970 C C . SER A 1 124 ? 12.781 -12.961 -1.687 1 87.38 124 SER A C 1
ATOM 972 O O . SER A 1 124 ? 12.562 -11.805 -2.059 1 87.38 124 SER A O 1
ATOM 974 N N . ASN A 1 125 ? 12.062 -13.625 -0.708 1 76.81 125 ASN A N 1
ATOM 975 C CA . ASN A 1 125 ? 11.062 -12.898 0.064 1 76.81 125 ASN A CA 1
ATOM 976 C C . ASN A 1 125 ? 11.695 -11.781 0.89 1 76.81 125 ASN A C 1
ATOM 978 O O . ASN A 1 125 ? 12.789 -11.953 1.435 1 76.81 125 ASN A O 1
ATOM 982 N N . VAL A 1 126 ? 10.945 -10.664 0.837 1 67.31 126 VAL A N 1
ATOM 983 C CA . VAL A 1 126 ? 11.336 -9.578 1.728 1 67.31 126 VAL A CA 1
ATOM 984 C C . VAL A 1 126 ? 10.438 -9.578 2.963 1 67.31 126 VAL A C 1
ATOM 986 O O . VAL A 1 126 ? 9.328 -10.125 2.938 1 67.31 126 VAL A O 1
ATOM 989 N N . LYS A 1 127 ? 10.734 -9.055 4.098 1 58.38 127 LYS A N 1
ATOM 990 C CA . LYS A 1 127 ? 10.078 -9.062 5.402 1 58.38 127 LYS A CA 1
ATOM 991 C C . LYS A 1 127 ? 8.617 -8.648 5.285 1 58.38 127 LYS A C 1
ATOM 993 O O . LYS A 1 127 ? 7.785 -9.062 6.094 1 58.38 127 LYS A O 1
ATOM 998 N N . PHE A 1 128 ? 8.234 -7.902 4.5 1 57.53 128 PHE A N 1
ATOM 999 C CA . PHE A 1 128 ? 6.84 -7.492 4.352 1 57.53 128 PHE A CA 1
ATOM 1000 C C . PHE A 1 128 ? 6.121 -8.375 3.342 1 57.53 128 PHE A C 1
ATOM 1002 O O . PHE A 1 128 ? 5.215 -7.918 2.643 1 57.53 128 PHE A O 1
ATOM 1009 N N . ASP A 1 129 ? 6.438 -9.578 3.268 1 54.09 129 ASP A N 1
ATOM 1010 C CA . ASP A 1 129 ? 6.113 -10.406 2.113 1 54.09 129 ASP A CA 1
ATOM 1011 C C . ASP A 1 129 ? 4.805 -11.164 2.328 1 54.09 129 ASP A C 1
ATOM 1013 O O . ASP A 1 129 ? 4.516 -12.133 1.618 1 54.09 129 ASP A O 1
ATOM 1017 N N . SER A 1 130 ? 4.109 -10.898 3.498 1 51.5 130 SER A N 1
ATOM 1018 C CA . SER A 1 130 ? 2.91 -11.727 3.424 1 51.5 130 SER A CA 1
ATOM 1019 C C . SER A 1 130 ? 1.813 -11.047 2.613 1 51.5 130 SER A C 1
ATOM 1021 O O . SER A 1 130 ? 1.778 -9.82 2.516 1 51.5 130 SER A O 1
ATOM 1023 N N . PHE A 1 131 ? 1.127 -11.828 1.789 1 50.53 131 PHE A N 1
ATOM 1024 C CA . PHE A 1 131 ? 0.018 -11.344 0.977 1 50.53 131 PHE A CA 1
ATOM 1025 C C . PHE A 1 131 ? -0.983 -10.57 1.831 1 50.53 131 PHE A C 1
ATOM 1027 O O . PHE A 1 131 ? -1.536 -9.562 1.392 1 50.53 131 PHE A O 1
ATOM 1034 N N . ASP A 1 132 ? -1.152 -11.078 3.09 1 53 132 ASP A N 1
ATOM 1035 C CA . ASP A 1 132 ? -2.031 -10.336 3.982 1 53 132 ASP A CA 1
ATOM 1036 C C . ASP A 1 132 ? -1.502 -8.922 4.219 1 53 132 ASP A C 1
ATOM 1038 O O . ASP A 1 132 ? -2.27 -7.957 4.23 1 53 132 ASP A O 1
ATOM 1042 N N . GLU A 1 133 ? -0.291 -8.93 4.484 1 56.97 133 GLU A N 1
ATOM 1043 C CA . GLU A 1 133 ? 0.318 -7.617 4.664 1 56.97 133 GLU A CA 1
ATOM 1044 C C . GLU A 1 133 ? 0.184 -6.773 3.4 1 56.97 133 GLU A C 1
ATOM 1046 O O . GLU A 1 133 ? -0.009 -5.559 3.477 1 56.97 133 GLU A O 1
ATOM 1051 N N . LEU A 1 134 ? 0.136 -7.426 2.389 1 56.25 134 LEU A N 1
ATOM 1052 C CA . LEU A 1 134 ? -0.008 -6.754 1.103 1 56.25 134 LEU A CA 1
ATOM 1053 C C . LEU A 1 134 ? -1.403 -6.156 0.955 1 56.25 134 LEU A C 1
ATOM 1055 O O . LEU A 1 134 ? -1.55 -5.012 0.52 1 56.25 134 LEU A O 1
ATOM 1059 N N . ILE A 1 135 ? -2.273 -7 1.282 1 56.56 135 ILE A N 1
ATOM 1060 C CA . ILE A 1 135 ? -3.658 -6.551 1.17 1 56.56 135 ILE A CA 1
ATOM 1061 C C . ILE A 1 135 ? -3.889 -5.355 2.094 1 56.56 135 ILE A C 1
ATOM 1063 O O . ILE A 1 135 ? -4.477 -4.352 1.687 1 56.56 135 ILE A O 1
ATOM 1067 N N . GLN A 1 136 ? -3.504 -5.641 3.312 1 59 136 GLN A N 1
ATOM 1068 C CA . GLN A 1 136 ? -3.656 -4.539 4.258 1 59 136 GLN A CA 1
ATOM 1069 C C . GLN A 1 136 ? -2.953 -3.281 3.752 1 59 136 GLN A C 1
ATOM 1071 O O . GLN A 1 136 ? -3.482 -2.174 3.879 1 59 136 GLN A O 1
ATOM 1076 N N . ALA A 1 137 ? -1.861 -3.5 3.148 1 57.84 137 ALA A N 1
ATOM 1077 C CA . ALA A 1 137 ? -1.07 -2.393 2.619 1 57.84 137 ALA A CA 1
ATOM 1078 C C . ALA A 1 137 ? -1.791 -1.708 1.46 1 57.84 137 ALA A C 1
ATOM 1080 O O . ALA A 1 137 ? -1.819 -0.478 1.377 1 57.84 137 ALA A O 1
ATOM 1081 N N . ARG A 1 138 ? -2.324 -2.391 0.672 1 60.56 138 ARG A N 1
ATOM 1082 C CA . ARG A 1 138 ? -3.049 -1.852 -0.476 1 60.56 138 ARG A CA 1
ATOM 1083 C C . ARG A 1 138 ? -4.273 -1.06 -0.029 1 60.56 138 ARG A C 1
ATOM 1085 O O . ARG A 1 138 ? -4.562 0.007 -0.576 1 60.56 138 ARG A O 1
ATOM 1092 N N . CYS A 1 139 ? -4.934 -1.681 0.906 1 60.19 139 CYS A N 1
ATOM 1093 C CA . CYS A 1 139 ? -6.125 -1.007 1.411 1 60.19 139 CYS A CA 1
ATOM 1094 C C . CYS A 1 139 ? -5.766 0.335 2.039 1 60.19 139 CYS A C 1
ATOM 1096 O O . CYS A 1 139 ? -6.422 1.344 1.775 1 60.19 139 CYS A O 1
ATOM 1098 N N . ALA A 1 140 ? -4.781 0.272 2.865 1 61.91 140 ALA A N 1
ATOM 1099 C CA . ALA A 1 140 ? -4.332 1.507 3.502 1 61.91 140 ALA A CA 1
ATOM 1100 C C . ALA A 1 140 ? -3.871 2.525 2.463 1 61.91 140 ALA A C 1
ATOM 1102 O O . ALA A 1 140 ? -4.242 3.699 2.529 1 61.91 140 ALA A O 1
ATOM 1103 N N . PHE A 1 141 ? -3.197 1.983 1.476 1 62.78 141 PHE A N 1
ATOM 1104 C CA . PHE A 1 141 ? -2.689 2.852 0.421 1 62.78 141 PHE A CA 1
ATOM 1105 C C . PHE A 1 141 ? -3.836 3.473 -0.37 1 62.78 141 PHE A C 1
ATOM 1107 O O . PHE A 1 141 ? -3.818 4.668 -0.662 1 62.78 141 PHE A O 1
ATOM 1114 N N . THR A 1 142 ? -4.695 2.662 -0.71 1 66.75 142 THR A N 1
ATOM 1115 C CA . THR A 1 142 ? -5.84 3.156 -1.471 1 66.75 142 THR A CA 1
ATOM 1116 C C . THR A 1 142 ? -6.625 4.18 -0.658 1 66.75 142 THR A C 1
ATOM 1118 O O . THR A 1 142 ? -7.027 5.219 -1.185 1 66.75 142 THR A O 1
ATOM 1121 N N . ALA A 1 143 ? -6.887 3.848 0.616 1 69.62 143 ALA A N 1
ATOM 1122 C CA . ALA A 1 143 ? -7.617 4.777 1.474 1 69.62 143 ALA A CA 1
ATOM 1123 C C . ALA A 1 143 ? -6.902 6.121 1.564 1 69.62 143 ALA A C 1
ATOM 1125 O O . ALA A 1 143 ? -7.531 7.176 1.442 1 69.62 143 ALA A O 1
ATOM 1126 N N . ILE A 1 144 ? -5.633 6.039 1.762 1 70.69 144 ILE A N 1
ATOM 1127 C CA . ILE A 1 144 ? -4.859 7.266 1.913 1 70.69 144 ILE A CA 1
ATOM 1128 C C . ILE A 1 144 ? -4.82 8.016 0.585 1 70.69 144 ILE A C 1
ATOM 1130 O O . ILE A 1 144 ? -4.969 9.242 0.553 1 70.69 144 ILE A O 1
ATOM 1134 N N . THR A 1 145 ? -4.516 7.281 -0.495 1 74.25 145 THR A N 1
ATOM 1135 C CA . THR A 1 145 ? -4.508 7.914 -1.81 1 74.25 145 THR A CA 1
ATOM 1136 C C . THR A 1 145 ? -5.855 8.57 -2.102 1 74.25 145 THR A C 1
ATOM 1138 O O . THR A 1 145 ? -5.906 9.68 -2.643 1 74.25 145 THR A O 1
ATOM 1141 N N . ASP A 1 146 ? -6.941 7.855 -1.706 1 79.56 146 ASP A N 1
ATOM 1142 C CA . ASP A 1 146 ? -8.273 8.43 -1.869 1 79.56 146 ASP A CA 1
ATOM 1143 C C . ASP A 1 146 ? -8.445 9.68 -1.004 1 79.56 146 ASP A C 1
ATOM 1145 O O . ASP A 1 146 ? -9.047 10.664 -1.436 1 79.56 146 ASP A O 1
ATOM 1149 N N . ASP A 1 147 ? -7.957 9.633 0.245 1 84.06 147 ASP A N 1
ATOM 1150 C CA . ASP A 1 147 ? -8 10.797 1.126 1 84.06 147 ASP A CA 1
ATOM 1151 C C . ASP A 1 147 ? -7.25 11.977 0.511 1 84.06 147 ASP A C 1
ATOM 1153 O O . ASP A 1 147 ? -7.727 13.109 0.558 1 84.06 147 ASP A O 1
ATOM 1157 N N . VAL A 1 148 ? -6.062 11.703 -0.036 1 83.56 148 VAL A N 1
ATOM 1158 C CA . VAL A 1 148 ? -5.223 12.742 -0.625 1 83.56 148 VAL A CA 1
ATOM 1159 C C . VAL A 1 148 ? -5.938 13.367 -1.823 1 83.56 148 VAL A C 1
ATOM 1161 O O . VAL A 1 148 ? -6.035 14.594 -1.927 1 83.56 148 VAL A O 1
ATOM 1164 N N . GLU A 1 149 ? -6.445 12.555 -2.701 1 84.5 149 GLU A N 1
ATOM 1165 C CA . GLU A 1 149 ? -7.148 13.062 -3.875 1 84.5 149 GLU A CA 1
ATOM 1166 C C . GLU A 1 149 ? -8.383 13.867 -3.477 1 84.5 149 GLU A C 1
ATOM 1168 O O . GLU A 1 149 ? -8.609 14.969 -3.986 1 84.5 149 GLU A O 1
ATOM 1173 N N . PHE A 1 150 ? -9.188 13.273 -2.627 1 89.88 150 PHE A N 1
ATOM 1174 C CA . PHE A 1 150 ? -10.383 13.945 -2.133 1 89.88 150 PHE A CA 1
ATOM 1175 C C . PHE A 1 150 ? -10.016 15.25 -1.43 1 89.88 150 PHE A C 1
ATOM 1177 O O . PHE A 1 150 ? -10.656 16.281 -1.654 1 89.88 150 PHE A O 1
ATOM 1184 N N . GLY A 1 151 ? -9.008 15.203 -0.547 1 92.56 151 GLY A N 1
ATOM 1185 C CA . GLY A 1 151 ? -8.555 16.375 0.181 1 92.56 151 GLY A CA 1
ATOM 1186 C C . GLY A 1 151 ? -8.023 17.469 -0.725 1 92.56 151 GLY A C 1
ATOM 1187 O O . GLY A 1 151 ? -8.32 18.656 -0.512 1 92.56 151 GLY A O 1
ATOM 1188 N N . GLN A 1 152 ? -7.203 17.094 -1.726 1 92.19 152 GLN A N 1
ATOM 1189 C CA . GLN A 1 152 ? -6.695 18.078 -2.678 1 92.19 152 GLN A CA 1
ATOM 1190 C C . GLN A 1 152 ? -7.84 18.781 -3.402 1 92.19 152 GLN A C 1
ATOM 1192 O O . GLN A 1 152 ? -7.812 20 -3.576 1 92.19 152 GLN A O 1
ATOM 1197 N N . ARG A 1 153 ? -8.828 18.016 -3.805 1 92.94 153 ARG A N 1
ATOM 1198 C CA . ARG A 1 153 ? -9.992 18.594 -4.473 1 92.94 153 ARG A CA 1
ATOM 1199 C C . ARG A 1 153 ? -10.742 19.547 -3.539 1 92.94 153 ARG A C 1
ATOM 1201 O O . ARG A 1 153 ? -11.211 20.594 -3.965 1 92.94 153 ARG A O 1
ATOM 1208 N N . ALA A 1 154 ? -10.93 19.094 -2.297 1 94.19 154 ALA A N 1
ATOM 1209 C CA . ALA A 1 154 ? -11.586 19.953 -1.312 1 94.19 154 ALA A CA 1
ATOM 1210 C C . ALA A 1 154 ? -10.867 21.281 -1.177 1 94.19 154 ALA A C 1
ATOM 1212 O O . ALA A 1 154 ? -11.508 22.328 -1.103 1 94.19 154 ALA A O 1
ATOM 1213 N N . LEU A 1 155 ? -9.539 21.266 -1.208 1 96 155 LEU A N 1
ATOM 1214 C CA . LEU A 1 155 ? -8.734 22.453 -1.002 1 96 155 LEU A CA 1
ATOM 1215 C C . LEU A 1 155 ? -8.734 23.328 -2.25 1 96 155 LEU A C 1
ATOM 1217 O O . LEU A 1 155 ? -8.352 24.5 -2.191 1 96 155 LEU A O 1
ATOM 1221 N N . ASP A 1 156 ? -9.133 22.797 -3.365 1 94.5 156 ASP A N 1
ATOM 1222 C CA . ASP A 1 156 ? -9.281 23.578 -4.59 1 94.5 156 ASP A CA 1
ATOM 1223 C C . ASP A 1 156 ? -10.547 24.422 -4.543 1 94.5 156 ASP A C 1
ATOM 1225 O O . ASP A 1 156 ? -10.703 25.359 -5.336 1 94.5 156 ASP A O 1
ATOM 1229 N N . GLY A 1 157 ? -11.531 24.047 -3.682 1 92.88 157 GLY A N 1
ATOM 1230 C CA . GLY A 1 157 ? -12.719 24.875 -3.543 1 92.88 157 GLY A CA 1
ATOM 1231 C C . GLY A 1 157 ? -12.414 26.297 -3.119 1 92.88 157 GLY A C 1
ATOM 1232 O O . GLY A 1 157 ? -11.461 26.547 -2.379 1 92.88 157 GLY A O 1
ATOM 1233 N N . ALA A 1 158 ? -13.258 27.25 -3.504 1 88.25 158 ALA A N 1
ATOM 1234 C CA . ALA A 1 158 ? -13 28.688 -3.381 1 88.25 158 ALA A CA 1
ATOM 1235 C C . ALA A 1 158 ? -12.703 29.062 -1.932 1 88.25 158 ALA A C 1
ATOM 1237 O O . ALA A 1 158 ? -11.695 29.719 -1.646 1 88.25 158 ALA A O 1
ATOM 1238 N N . GLU A 1 159 ? -13.484 28.672 -0.943 1 92.94 159 GLU A N 1
ATOM 1239 C CA . GLU A 1 159 ? -13.32 29.078 0.449 1 92.94 159 GLU A CA 1
ATOM 1240 C C . GLU A 1 159 ? -12.023 28.547 1.037 1 92.94 159 GLU A C 1
ATOM 1242 O O . GLU A 1 159 ? -11.258 29.281 1.66 1 92.94 159 GLU A O 1
ATOM 1247 N N . LEU A 1 160 ? -11.68 27.328 0.756 1 95.75 160 LEU A N 1
ATOM 1248 C CA . LEU A 1 160 ? -10.5 26.703 1.359 1 95.75 160 LEU A CA 1
ATOM 1249 C C . LEU A 1 160 ? -9.242 27.062 0.586 1 95.75 160 LEU A C 1
ATOM 1251 O O . LEU A 1 160 ? -8.156 27.172 1.169 1 95.75 160 LEU A O 1
ATOM 1255 N N . ALA A 1 161 ? -9.32 27.266 -0.735 1 96.06 161 ALA A N 1
ATOM 1256 C CA . ALA A 1 161 ? -8.18 27.625 -1.572 1 96.06 161 ALA A CA 1
ATOM 1257 C C . ALA A 1 161 ? -7.555 28.938 -1.121 1 96.06 161 ALA A C 1
ATOM 1259 O O . ALA A 1 161 ? -6.336 29.109 -1.189 1 96.06 161 ALA A O 1
ATOM 1260 N N . LEU A 1 162 ? -8.406 29.844 -0.607 1 95.69 162 LEU A N 1
ATOM 1261 C CA . LEU A 1 162 ? -7.938 31.156 -0.192 1 95.69 162 LEU A CA 1
ATOM 1262 C C . LEU A 1 162 ? -7.012 31.047 1.014 1 95.69 162 LEU A C 1
ATOM 1264 O O . LEU A 1 162 ? -6.141 31.906 1.209 1 95.69 162 LEU A O 1
ATOM 1268 N N . LEU A 1 163 ? -7.145 30.016 1.733 1 96.88 163 LEU A N 1
ATOM 1269 C CA . LEU A 1 163 ? -6.379 29.859 2.965 1 96.88 163 LEU A CA 1
ATOM 1270 C C . LEU A 1 163 ? -4.914 29.562 2.662 1 96.88 163 LEU A C 1
ATOM 1272 O O . LEU A 1 163 ? -4.059 29.703 3.539 1 96.88 163 LEU A O 1
ATOM 1276 N N . GLN A 1 164 ? -4.613 29.141 1.416 1 96.44 164 GLN A N 1
ATOM 1277 C CA . GLN A 1 164 ? -3.223 28.953 1.024 1 96.44 164 GLN A CA 1
ATOM 1278 C C . GLN A 1 164 ? -2.414 30.234 1.206 1 96.44 164 GLN A C 1
ATOM 1280 O O . GLN A 1 164 ? -1.224 30.172 1.523 1 96.44 164 GLN A O 1
ATOM 1285 N N . ARG A 1 165 ? -3.104 31.375 1.019 1 95.44 165 ARG A N 1
ATOM 1286 C CA . ARG A 1 165 ? -2.436 32.688 1.045 1 95.44 165 ARG A CA 1
ATOM 1287 C C . ARG A 1 165 ? -2.59 33.344 2.406 1 95.44 165 ARG A C 1
ATOM 1289 O O . ARG A 1 165 ? -2.365 34.562 2.543 1 95.44 165 ARG A O 1
ATOM 1296 N N . ASP A 1 166 ? -3.133 32.656 3.373 1 95.94 166 ASP A N 1
ATOM 1297 C CA . ASP A 1 166 ? -3.277 33.188 4.727 1 95.94 166 ASP A CA 1
ATOM 1298 C C . ASP A 1 166 ? -1.957 33.75 5.238 1 95.94 166 ASP A C 1
ATOM 1300 O O . ASP A 1 166 ? -0.897 33.156 5.043 1 95.94 166 ASP A O 1
ATOM 1304 N N . PRO A 1 167 ? -1.903 34.906 5.938 1 95.44 167 PRO A N 1
ATOM 1305 C CA . PRO A 1 167 ? -0.691 35.531 6.469 1 95.44 167 PRO A CA 1
ATOM 1306 C C . PRO A 1 167 ? 0.072 34.625 7.43 1 95.44 167 PRO A C 1
ATOM 1308 O O . PRO A 1 167 ? 1.266 34.812 7.664 1 95.44 167 PRO A O 1
ATOM 1311 N N . PHE A 1 168 ? -0.578 33.656 7.961 1 95.62 168 PHE A N 1
ATOM 1312 C CA . PHE A 1 168 ? 0.04 32.625 8.82 1 95.62 168 PHE A CA 1
ATOM 1313 C C . PHE A 1 168 ? 1.271 32.031 8.156 1 95.62 168 PHE A C 1
ATOM 1315 O O . PHE A 1 168 ? 2.256 31.719 8.828 1 95.62 168 PHE A O 1
ATOM 1322 N N . PHE A 1 169 ? 1.249 31.875 6.809 1 96.31 169 PHE A N 1
ATOM 1323 C CA . PHE A 1 169 ? 2.322 31.172 6.105 1 96.31 169 PHE A CA 1
ATOM 1324 C C . PHE A 1 169 ? 3.402 32.156 5.664 1 96.31 169 PHE A C 1
ATOM 1326 O O . PHE A 1 169 ? 4.465 31.75 5.195 1 96.31 169 PHE A O 1
ATOM 1333 N N . SER A 1 170 ? 3.191 33.438 5.582 1 89.38 170 SER A N 1
ATOM 1334 C CA . SER A 1 170 ? 4.145 34.438 5.121 1 89.38 170 SER A CA 1
ATOM 1335 C C . SER A 1 170 ? 4.922 35.031 6.289 1 89.38 170 SER A C 1
ATOM 1337 O O . SER A 1 170 ? 5.973 35.656 6.09 1 89.38 170 SER A O 1
ATOM 1339 N N . SER A 1 171 ? 4.289 35.031 7.531 1 71.06 171 SER A N 1
ATOM 1340 C CA . SER A 1 171 ? 4.879 35.812 8.617 1 71.06 171 SER A CA 1
ATOM 1341 C C . SER A 1 171 ? 6.184 35.188 9.094 1 71.06 171 SER A C 1
ATOM 1343 O O . SER A 1 171 ? 6.273 33.969 9.25 1 71.06 171 SER A O 1
ATOM 1345 N N . ASP A 1 172 ? 7.332 35.719 8.719 1 59 172 ASP A N 1
ATOM 1346 C CA . ASP A 1 172 ? 8.625 35.469 9.359 1 59 172 ASP A CA 1
ATOM 1347 C C . ASP A 1 172 ? 8.531 35.656 10.867 1 59 172 ASP A C 1
ATOM 1349 O O . ASP A 1 172 ? 8.68 36.781 11.375 1 59 172 ASP A O 1
ATOM 1353 N N . THR A 1 173 ? 7.543 35.375 11.617 1 45.34 173 THR A N 1
ATOM 1354 C CA . THR A 1 173 ? 7.652 35.75 13.023 1 45.34 173 THR A CA 1
ATOM 1355 C C . THR A 1 173 ? 8.938 35.188 13.625 1 45.34 173 THR A C 1
ATOM 1357 O O . THR A 1 173 ? 9.086 33.969 13.758 1 45.34 173 THR A O 1
ATOM 1360 N N . SER A 1 174 ? 10.102 35.594 13.25 1 38.81 174 SER A N 1
ATOM 1361 C CA . SER A 1 174 ? 11.281 35.594 14.109 1 38.81 174 SER A CA 1
ATOM 1362 C C . SER A 1 174 ? 10.898 35.781 15.57 1 38.81 174 SER A C 1
ATOM 1364 O O . SER A 1 174 ? 10.148 36.688 15.898 1 38.81 174 SER A O 1
ATOM 1366 N N . ALA A 1 175 ? 10.711 34.875 16.438 1 37.91 175 ALA A N 1
ATOM 1367 C CA . ALA A 1 175 ? 10.883 35.156 17.859 1 37.91 175 ALA A CA 1
ATOM 1368 C C . ALA A 1 175 ? 12.023 36.156 18.062 1 37.91 175 ALA A C 1
ATOM 1370 O O . ALA A 1 175 ? 13.188 35.844 17.781 1 37.91 175 ALA A O 1
ATOM 1371 N N . GLY A 1 176 ? 11.867 37.344 17.75 1 25.8 176 GLY A N 1
ATOM 1372 C CA . GLY A 1 176 ? 12.57 38.281 18.641 1 25.8 176 GLY A CA 1
ATOM 1373 C C . GLY A 1 176 ? 12.344 38 20.109 1 25.8 176 GLY A C 1
ATOM 1374 O O . GLY A 1 176 ? 11.352 37.344 20.469 1 25.8 176 GLY A O 1
ATOM 1375 N N . MET B 1 1 ? -12.078 -6.328 -2.236 1 27.95 1 MET B N 1
ATOM 1376 C CA . MET B 1 1 ? -12.609 -4.977 -2.35 1 27.95 1 MET B CA 1
ATOM 1377 C C . MET B 1 1 ? -12.227 -4.133 -1.138 1 27.95 1 MET B C 1
ATOM 1379 O O . MET B 1 1 ? -12.367 -4.578 0.003 1 27.95 1 MET B O 1
ATOM 1383 N N . CYS B 1 2 ? -11.016 -3.516 -1.227 1 37.59 2 CYS B N 1
ATOM 1384 C CA . CYS B 1 2 ? -11.055 -2.617 -0.078 1 37.59 2 CYS B CA 1
ATOM 1385 C C . CYS B 1 2 ? -12.469 -2.104 0.165 1 37.59 2 CYS B C 1
ATOM 1387 O O . CYS B 1 2 ? -12.945 -1.225 -0.554 1 37.59 2 CYS B O 1
ATOM 1389 N N . ARG B 1 3 ? -13.398 -2.957 0.305 1 39.88 3 ARG B N 1
ATOM 1390 C CA . ARG B 1 3 ? -14.836 -2.727 0.398 1 39.88 3 ARG B CA 1
ATOM 1391 C C . ARG B 1 3 ? -15.141 -1.433 1.146 1 39.88 3 ARG B C 1
ATOM 1393 O O . ARG B 1 3 ? -16.266 -0.937 1.112 1 39.88 3 ARG B O 1
ATOM 1400 N N . THR B 1 4 ? -14.508 -1.222 2.184 1 42.06 4 THR B N 1
ATOM 1401 C CA . THR B 1 4 ? -15.312 -0.272 2.943 1 42.06 4 THR B CA 1
ATOM 1402 C C . THR B 1 4 ? -15.242 1.118 2.316 1 42.06 4 THR B C 1
ATOM 1404 O O . THR B 1 4 ? -14.172 1.719 2.244 1 42.06 4 THR B O 1
ATOM 1407 N N . ALA B 1 5 ? -16.031 1.239 1.281 1 54.88 5 ALA B N 1
ATOM 1408 C CA . ALA B 1 5 ? -16.297 2.609 0.841 1 54.88 5 ALA B CA 1
ATOM 1409 C C . ALA B 1 5 ? -16.203 3.586 2.012 1 54.88 5 ALA B C 1
ATOM 1411 O O . ALA B 1 5 ? -17.047 3.543 2.92 1 54.88 5 ALA B O 1
ATOM 1412 N N . VAL B 1 6 ? -14.984 3.934 2.295 1 67.81 6 VAL B N 1
ATOM 1413 C CA . VAL B 1 6 ? -14.859 4.945 3.342 1 67.81 6 VAL B CA 1
ATOM 1414 C C . VAL B 1 6 ? -15.562 6.227 2.904 1 67.81 6 VAL B C 1
ATOM 1416 O O . VAL B 1 6 ? -15.289 6.758 1.826 1 67.81 6 VAL B O 1
ATOM 1419 N N . GLN B 1 7 ? -16.656 6.484 3.559 1 81.25 7 GLN B N 1
ATOM 1420 C CA . GLN B 1 7 ? -17.344 7.742 3.293 1 81.25 7 GLN B CA 1
ATOM 1421 C C . GLN B 1 7 ? -16.516 8.93 3.785 1 81.25 7 GLN B C 1
ATOM 1423 O O . GLN B 1 7 ? -15.922 8.875 4.863 1 81.25 7 GLN B O 1
ATOM 1428 N N . ARG B 1 8 ? -16.422 9.867 2.836 1 89.38 8 ARG B N 1
ATOM 1429 C CA . ARG B 1 8 ? -15.695 11.094 3.162 1 89.38 8 ARG B CA 1
ATOM 1430 C C . ARG B 1 8 ? -16.609 12.312 3.07 1 89.38 8 ARG B C 1
ATOM 1432 O O . ARG B 1 8 ? -17.562 12.328 2.275 1 89.38 8 ARG B O 1
ATOM 1439 N N . VAL B 1 9 ? -16.375 13.266 3.949 1 92.19 9 VAL B N 1
ATOM 1440 C CA . VAL B 1 9 ? -17.094 14.539 3.967 1 92.19 9 VAL B CA 1
ATOM 1441 C C . VAL B 1 9 ? -16.094 15.695 3.979 1 92.19 9 VAL B C 1
ATOM 1443 O O . VAL B 1 9 ? -14.898 15.484 4.168 1 92.19 9 VAL B O 1
ATOM 1446 N N . ILE B 1 10 ? -16.562 16.844 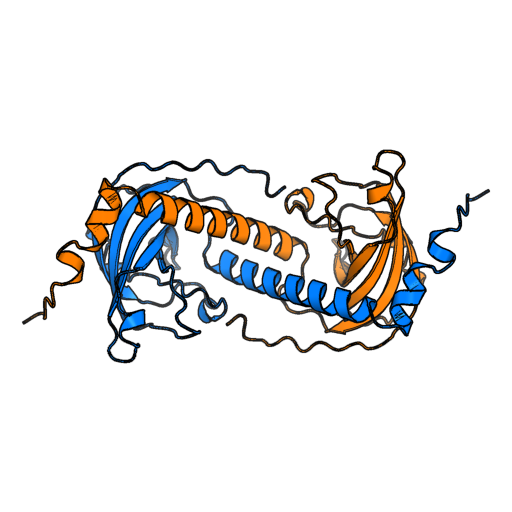3.621 1 94.19 10 ILE B N 1
ATOM 1447 C CA . ILE B 1 10 ? -15.836 18.094 3.865 1 94.19 10 ILE B CA 1
ATOM 1448 C C . ILE B 1 10 ? -16.547 18.891 4.961 1 94.19 10 ILE B C 1
ATOM 1450 O O . ILE B 1 10 ? -17.484 19.625 4.691 1 94.19 10 ILE B O 1
ATOM 1454 N N . ASP B 1 11 ? -16.188 18.703 6.199 1 94.69 11 ASP B N 1
ATOM 1455 C CA . ASP B 1 11 ? -16.734 19.391 7.359 1 94.69 11 ASP B CA 1
ATOM 1456 C C . ASP B 1 11 ? -15.75 20.438 7.898 1 94.69 11 ASP B C 1
ATOM 1458 O O . ASP B 1 11 ? -14.805 20.078 8.609 1 94.69 11 ASP B O 1
ATOM 1462 N N . PRO B 1 12 ? -15.984 21.719 7.551 1 93.62 12 PRO B N 1
ATOM 1463 C CA . PRO B 1 12 ? -15.047 22.75 8.016 1 93.62 12 PRO B CA 1
ATOM 1464 C C . PRO B 1 12 ? -14.883 22.75 9.531 1 93.62 12 PRO B C 1
ATOM 1466 O O . PRO B 1 12 ? -15.867 22.703 10.266 1 93.62 12 PRO B O 1
ATOM 1469 N N . VAL B 1 13 ? -13.664 22.75 10 1 91.31 13 VAL B N 1
ATOM 1470 C CA . VAL B 1 13 ? -13.406 22.75 11.438 1 91.31 13 VAL B CA 1
ATOM 1471 C C . VAL B 1 13 ? -12.508 23.938 11.797 1 91.31 13 VAL B C 1
ATOM 1473 O O . VAL B 1 13 ? -12.289 24.203 12.977 1 91.31 13 VAL B O 1
ATOM 1476 N N . GLY B 1 14 ? -12.055 24.594 10.922 1 86.62 14 GLY B N 1
ATOM 1477 C CA . GLY B 1 14 ? -11.086 25.656 11.18 1 86.62 14 GLY B CA 1
ATOM 1478 C C . GLY B 1 14 ? -11.359 26.922 10.383 1 86.62 14 GLY B C 1
ATOM 1479 O O . GLY B 1 14 ? -12.516 27.219 10.07 1 86.62 14 GLY B O 1
ATOM 1480 N N . PRO B 1 15 ? -10.156 27.609 10.352 1 93.31 15 PRO B N 1
ATOM 1481 C CA . PRO B 1 15 ? -8.766 27.141 10.312 1 93.31 15 PRO B CA 1
ATOM 1482 C C . PRO B 1 15 ? -8.109 27.125 11.688 1 93.31 15 PRO B C 1
ATOM 1484 O O . PRO B 1 15 ? -8.227 28.078 12.445 1 93.31 15 PRO B O 1
ATOM 1487 N N . HIS B 1 16 ? -7.523 25.984 12.023 1 93.81 16 HIS B N 1
ATOM 1488 C CA . HIS B 1 16 ? -6.598 25.891 13.148 1 93.81 16 HIS B CA 1
ATOM 1489 C C . HIS B 1 16 ? -5.152 25.984 12.68 1 93.81 16 HIS B C 1
ATOM 1491 O O . HIS B 1 16 ? -4.734 25.266 11.773 1 93.81 16 HIS B O 1
ATOM 1497 N N . ARG B 1 17 ? -4.375 26.891 13.281 1 94.81 17 ARG B N 1
ATOM 1498 C CA . ARG B 1 17 ? -3 27.172 12.883 1 94.81 17 ARG B CA 1
ATOM 1499 C C . ARG B 1 17 ? -2.01 26.656 13.922 1 94.81 17 ARG B C 1
ATOM 1501 O O . ARG B 1 17 ? -2.035 27.062 15.078 1 94.81 17 ARG B O 1
ATOM 1508 N N . LEU B 1 18 ? -1.15 25.781 13.445 1 93.88 18 LEU B N 1
ATOM 1509 C CA . LEU B 1 18 ? -0.161 25.156 14.32 1 93.88 18 LEU B CA 1
ATOM 1510 C C . LEU B 1 18 ? 1.248 25.359 13.773 1 93.88 18 LEU B C 1
ATOM 1512 O O . LEU B 1 18 ? 1.469 25.266 12.562 1 93.88 18 LEU B O 1
ATOM 1516 N N . THR B 1 19 ? 2.152 25.672 14.703 1 94.88 19 THR B N 1
ATOM 1517 C CA . THR B 1 19 ? 3.568 25.766 14.359 1 94.88 19 THR B CA 1
ATOM 1518 C C . THR B 1 19 ? 4.402 24.906 15.305 1 94.88 19 THR B C 1
ATOM 1520 O O . THR B 1 19 ? 4.199 24.922 16.516 1 94.88 19 THR B O 1
ATOM 1523 N N . GLY B 1 20 ? 5.258 24.125 14.711 1 94.81 20 GLY B N 1
ATOM 1524 C CA . GLY B 1 20 ? 6.137 23.297 15.516 1 94.81 20 GLY B CA 1
ATOM 1525 C C . GLY B 1 20 ? 7.164 22.531 14.695 1 94.81 20 GLY B C 1
ATOM 1526 O O . GLY B 1 20 ? 7.172 22.625 13.469 1 94.81 20 GLY B O 1
ATOM 1527 N N . LYS B 1 21 ? 8.016 21.812 15.383 1 94.94 21 LYS B N 1
ATOM 1528 C CA . LYS B 1 21 ? 9.07 21.047 14.711 1 94.94 21 LYS B CA 1
ATOM 1529 C C . LYS B 1 21 ? 8.547 19.719 14.18 1 94.94 21 LYS B C 1
ATOM 1531 O O . LYS B 1 21 ? 7.668 19.109 14.797 1 94.94 21 LYS B O 1
ATOM 1536 N N . VAL B 1 22 ? 9.055 19.375 13.039 1 91.56 22 VAL B N 1
ATOM 1537 C CA . VAL B 1 22 ? 8.844 18.016 12.555 1 91.56 22 VAL B CA 1
ATOM 1538 C C . VAL B 1 22 ? 9.664 17.031 13.391 1 91.56 22 VAL B C 1
ATOM 1540 O O . VAL B 1 22 ? 10.867 17.203 13.555 1 91.56 22 VAL B O 1
ATOM 1543 N N . VAL B 1 23 ? 9 16.031 13.953 1 87.94 23 VAL B N 1
ATOM 1544 C CA . VAL B 1 23 ? 9.688 15.07 14.805 1 87.94 23 VAL B CA 1
ATOM 1545 C C . VAL B 1 23 ? 9.469 13.656 14.273 1 87.94 23 VAL B C 1
ATOM 1547 O O . VAL B 1 23 ? 8.594 13.438 13.43 1 87.94 23 VAL B O 1
ATOM 1550 N N . GLU B 1 24 ? 10.391 12.805 14.688 1 77.75 24 GLU B N 1
ATOM 1551 C CA . GLU B 1 24 ? 10.219 11.398 14.344 1 77.75 24 GLU B CA 1
ATOM 1552 C C . GLU B 1 24 ? 9.016 10.797 15.062 1 77.75 24 GLU B C 1
ATOM 1554 O O . GLU B 1 24 ? 8.773 11.094 16.234 1 77.75 24 GLU B O 1
ATOM 1559 N N . GLY B 1 25 ? 8.148 10.195 14.305 1 69 25 GLY B N 1
ATOM 1560 C CA . GLY B 1 25 ? 7.062 9.492 14.961 1 69 25 GLY B CA 1
ATOM 1561 C C . GLY B 1 25 ? 7.523 8.289 15.766 1 69 25 GLY B C 1
ATOM 1562 O O . GLY B 1 25 ? 8.719 8 15.828 1 69 25 GLY B O 1
ATOM 1563 N N . PHE B 1 26 ? 6.672 7.992 16.609 1 55.56 26 PHE B N 1
ATOM 1564 C CA . PHE B 1 26 ? 7.051 6.867 17.453 1 55.56 26 PHE B CA 1
ATOM 1565 C C . PHE B 1 26 ? 7.605 5.723 16.625 1 55.56 26 PHE B C 1
ATOM 1567 O O . PHE B 1 26 ? 8.484 4.984 17.078 1 55.56 26 PHE B O 1
ATOM 1574 N N . LYS B 1 27 ? 6.785 5.422 15.477 1 50.91 27 LYS B N 1
ATOM 1575 C CA . LYS B 1 27 ? 7.188 4.168 14.852 1 50.91 27 LYS B CA 1
ATOM 1576 C C . LYS B 1 27 ? 8.18 4.414 13.719 1 50.91 27 LYS B C 1
ATOM 1578 O O . LYS B 1 27 ? 8.211 5.5 13.141 1 50.91 27 LYS B O 1
ATOM 1583 N N . ARG B 1 28 ? 9.25 3.631 13.453 1 43.66 28 ARG B N 1
ATOM 1584 C CA . ARG B 1 28 ? 10.516 3.578 12.727 1 43.66 28 ARG B CA 1
ATOM 1585 C C . ARG B 1 28 ? 10.352 4.133 11.312 1 43.66 28 ARG B C 1
ATOM 1587 O O . ARG B 1 28 ? 11.125 4.992 10.891 1 43.66 28 ARG B O 1
ATOM 1594 N N . GLY B 1 29 ? 10.07 3.451 10.227 1 40.62 29 GLY B N 1
ATOM 1595 C CA . GLY B 1 29 ? 10.555 3.34 8.859 1 40.62 29 GLY B CA 1
ATOM 1596 C C . GLY B 1 29 ? 9.961 4.383 7.934 1 40.62 29 GLY B C 1
ATOM 1597 O O . GLY B 1 29 ? 9.469 4.051 6.855 1 40.62 29 GLY B O 1
ATOM 1598 N N . SER B 1 30 ? 9.641 5.602 8.406 1 42.88 30 SER B N 1
ATOM 1599 C CA . SER B 1 30 ? 8.938 6.574 7.57 1 42.88 30 SER B CA 1
ATOM 1600 C C . SER B 1 30 ? 9.758 6.938 6.336 1 42.88 30 SER B C 1
ATOM 1602 O O . SER B 1 30 ? 9.219 7.461 5.359 1 42.88 30 SER B O 1
ATOM 1604 N N . LYS B 1 31 ? 11.047 6.945 6.453 1 42.69 31 LYS B N 1
ATOM 1605 C CA . LYS B 1 31 ? 11.844 7.598 5.414 1 42.69 31 LYS B CA 1
ATOM 1606 C C . LYS B 1 31 ? 11.68 6.891 4.074 1 42.69 31 LYS B C 1
ATOM 1608 O O . LYS B 1 31 ? 12.211 7.348 3.057 1 42.69 31 LYS B O 1
ATOM 1613 N N . GLN B 1 32 ? 11.078 5.828 4.227 1 41.22 32 GLN B N 1
ATOM 1614 C CA . GLN B 1 32 ? 11.344 5.051 3.021 1 41.22 32 GLN B CA 1
ATOM 1615 C C . GLN B 1 32 ? 10.367 5.406 1.907 1 41.22 32 GLN B C 1
ATOM 1617 O O . GLN B 1 32 ? 10.539 4.984 0.762 1 41.22 32 GLN B O 1
ATOM 1622 N N . LEU B 1 33 ? 9.078 5.898 2.174 1 44.72 33 LEU B N 1
ATOM 1623 C CA . LEU B 1 33 ? 8.055 5.727 1.149 1 44.72 33 LEU B CA 1
ATOM 1624 C C . LEU B 1 33 ? 8.031 6.922 0.204 1 44.72 33 LEU B C 1
ATOM 1626 O O . LEU B 1 33 ? 7.035 7.145 -0.491 1 44.72 33 LEU B O 1
ATOM 1630 N N . GLY B 1 34 ? 9.07 7.543 0.211 1 45.97 34 GLY B N 1
ATOM 1631 C CA . GLY B 1 34 ? 8.953 8.688 -0.679 1 45.97 34 GLY B CA 1
ATOM 1632 C C . GLY B 1 34 ? 7.895 9.68 -0.24 1 45.97 34 GLY B C 1
ATOM 1633 O O . GLY B 1 34 ? 7.664 10.688 -0.913 1 45.97 34 GLY B O 1
ATOM 1634 N N . TRP B 1 35 ? 6.855 9.125 0.511 1 50.72 35 TRP B N 1
ATOM 1635 C CA . TRP B 1 35 ? 5.926 10.133 1.02 1 50.72 35 TRP B CA 1
ATOM 1636 C C . TRP B 1 35 ? 6.402 10.68 2.359 1 50.72 35 TRP B C 1
ATOM 1638 O O . TRP B 1 35 ? 6.461 9.953 3.352 1 50.72 35 TRP B O 1
ATOM 1648 N N . PRO B 1 36 ? 6.902 11.758 2.291 1 58.09 36 PRO B N 1
ATOM 1649 C CA . PRO B 1 36 ? 7.367 12.359 3.543 1 58.09 36 PRO B CA 1
ATOM 1650 C C . PRO B 1 36 ? 6.227 12.656 4.512 1 58.09 36 PRO B C 1
ATOM 1652 O O . PRO B 1 36 ? 5.27 13.344 4.156 1 58.09 36 PRO B O 1
ATOM 1655 N N . THR B 1 37 ? 5.812 11.719 5.414 1 70.81 37 THR B N 1
ATOM 1656 C CA . THR B 1 37 ? 4.941 12.133 6.504 1 70.81 37 THR B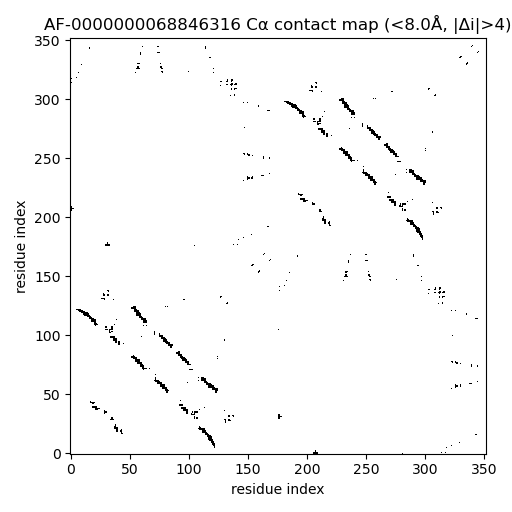 CA 1
ATOM 1657 C C . THR B 1 37 ? 5.734 12.875 7.574 1 70.81 37 THR B C 1
ATOM 1659 O O . THR B 1 37 ? 6.914 12.594 7.789 1 70.81 37 THR B O 1
ATOM 1662 N N . ALA B 1 38 ? 5.125 14.078 7.918 1 79.25 38 ALA B N 1
ATOM 1663 C CA . ALA B 1 38 ? 5.703 14.922 8.961 1 79.25 38 ALA B CA 1
ATOM 1664 C C . ALA B 1 38 ? 4.863 14.867 10.234 1 79.25 38 ALA B C 1
ATOM 1666 O O . ALA B 1 38 ? 3.68 15.219 10.219 1 79.25 38 ALA B O 1
ATOM 1667 N N . ASN B 1 39 ? 5.477 14.312 11.281 1 85.5 39 ASN B N 1
ATOM 1668 C CA . ASN B 1 39 ? 4.844 14.406 12.594 1 85.5 39 ASN B CA 1
ATOM 1669 C C . ASN B 1 39 ? 5.141 15.75 13.258 1 85.5 39 ASN B C 1
ATOM 1671 O O . ASN B 1 39 ? 6.297 16.172 13.32 1 85.5 39 ASN B O 1
ATOM 1675 N N . LEU B 1 40 ? 4.047 16.359 13.656 1 90.5 40 LEU B N 1
ATOM 1676 C CA . LEU B 1 40 ? 4.219 17.625 14.375 1 90.5 40 LEU B CA 1
ATOM 1677 C C . LEU B 1 40 ? 4.492 17.375 15.852 1 90.5 40 LEU B C 1
ATOM 1679 O O . LEU B 1 40 ? 3.832 16.547 16.484 1 90.5 40 LEU B O 1
ATOM 1683 N N . ASP B 1 41 ? 5.508 18.062 16.406 1 88.38 41 ASP B N 1
ATOM 1684 C CA . ASP B 1 41 ? 5.797 17.984 17.844 1 88.38 41 ASP B CA 1
ATOM 1685 C C . ASP B 1 41 ? 4.539 18.203 18.672 1 88.38 41 ASP B C 1
ATOM 1687 O O . ASP B 1 41 ? 3.85 19.219 18.5 1 88.38 41 ASP B O 1
ATOM 1691 N N . PRO B 1 42 ? 4.301 17.25 19.547 1 86.38 42 PRO B N 1
ATOM 1692 C CA . PRO B 1 42 ? 3.09 17.391 20.359 1 86.38 42 PRO B CA 1
ATOM 1693 C C . PRO B 1 42 ? 3.045 18.719 21.141 1 86.38 42 PRO B C 1
ATOM 1695 O O . PRO B 1 42 ? 1.961 19.219 21.438 1 86.38 42 PRO B O 1
ATOM 1698 N N . ALA B 1 43 ? 4.129 19.328 21.484 1 84.88 43 ALA B N 1
ATOM 1699 C CA . ALA B 1 43 ? 4.184 20.594 22.203 1 84.88 43 ALA B CA 1
ATOM 1700 C C . ALA B 1 43 ? 3.463 21.703 21.422 1 84.88 43 ALA B C 1
ATOM 1702 O O . ALA B 1 43 ? 3.014 22.688 22 1 84.88 43 ALA B O 1
ATOM 1703 N N . ALA B 1 44 ? 3.318 21.469 20.109 1 86.38 44 ALA B N 1
ATOM 1704 C CA . ALA B 1 44 ? 2.725 22.469 19.234 1 86.38 44 ALA B CA 1
ATOM 1705 C C . ALA B 1 44 ? 1.209 22.516 19.406 1 86.38 44 ALA B C 1
ATOM 1707 O O . ALA B 1 44 ? 0.567 23.5 19.016 1 86.38 44 ALA B O 1
ATOM 1708 N N . PHE B 1 45 ? 0.607 21.469 19.969 1 84.81 45 PHE B N 1
ATOM 1709 C CA . PHE B 1 45 ? -0.851 21.453 19.938 1 84.81 45 PHE B CA 1
ATOM 1710 C C . PHE B 1 45 ? -1.414 20.844 21.203 1 84.81 45 PHE B C 1
ATOM 1712 O O . PHE B 1 45 ? -2.633 20.766 21.391 1 84.81 45 PHE B O 1
ATOM 1719 N N . GLU B 1 46 ? -0.742 20.359 22.031 1 76.5 46 GLU B N 1
ATOM 1720 C CA . GLU B 1 46 ? -1.226 19.688 23.219 1 76.5 46 GLU B CA 1
ATOM 1721 C C . GLU B 1 46 ? -2.232 20.547 23.984 1 76.5 46 GLU B C 1
ATOM 1723 O O . GLU B 1 46 ? -3.191 20.016 24.547 1 76.5 46 GLU B O 1
ATOM 1728 N N . SER B 1 47 ? -2.107 21.781 23.984 1 68.5 47 SER B N 1
ATOM 1729 C CA . SER B 1 47 ? -3.004 22.641 24.734 1 68.5 47 SER B CA 1
ATOM 1730 C C . SER B 1 47 ? -4.195 23.078 23.891 1 68.5 47 SER B C 1
ATOM 1732 O O . SER B 1 47 ? -5.168 23.625 24.422 1 68.5 47 SER B O 1
ATOM 1734 N N . ARG B 1 48 ? -4.188 22.734 22.641 1 67.81 48 ARG B N 1
ATOM 1735 C CA . ARG B 1 48 ? -5.168 23.344 21.734 1 67.81 48 ARG B CA 1
ATOM 1736 C C . ARG B 1 48 ? -6.27 22.344 21.391 1 67.81 48 ARG B C 1
ATOM 1738 O O . ARG B 1 48 ? -7.395 22.75 21.062 1 67.81 48 ARG B O 1
ATOM 1745 N N . PHE B 1 49 ? -5.922 21.031 21.281 1 61.94 49 PHE B N 1
ATOM 1746 C CA . PHE B 1 49 ? -6.883 20.109 20.672 1 61.94 49 PHE B CA 1
ATOM 1747 C C . PHE B 1 49 ? -7.43 19.141 21.719 1 61.94 49 PHE B C 1
ATOM 1749 O O . PHE B 1 49 ? -6.863 18.062 21.922 1 61.94 49 PHE B O 1
ATOM 1756 N N . ASP B 1 50 ? -8.031 19.594 22.781 1 57 50 ASP B N 1
ATOM 1757 C CA . ASP B 1 50 ? -8.578 18.641 23.75 1 57 50 ASP B CA 1
ATOM 1758 C C . ASP B 1 50 ? -9.617 17.734 23.094 1 57 50 ASP B C 1
ATOM 1760 O O . ASP B 1 50 ? -9.641 16.531 23.344 1 57 50 ASP B O 1
ATOM 1764 N N . ALA B 1 51 ? -10.523 18.344 22.391 1 56.31 51 ALA B N 1
ATOM 1765 C CA . ALA B 1 51 ? -11.742 17.625 22.031 1 56.31 51 ALA B CA 1
ATOM 1766 C C . ALA B 1 51 ? -11.781 17.312 20.547 1 56.31 51 ALA B C 1
ATOM 1768 O O . ALA B 1 51 ? -12.844 17.016 19.984 1 56.31 51 ALA B O 1
ATOM 1769 N N . SER B 1 52 ? -10.531 17.297 19.953 1 64.69 52 SER B N 1
ATOM 1770 C CA . SER B 1 52 ? -10.68 17.125 18.516 1 64.69 52 SER B CA 1
ATOM 1771 C C . SER B 1 52 ? -10.859 15.648 18.156 1 64.69 52 SER B C 1
ATOM 1773 O O . SER B 1 52 ? -10.227 14.781 18.75 1 64.69 52 SER B O 1
ATOM 1775 N N . THR B 1 53 ? -11.844 15.391 17.375 1 78.38 53 THR B N 1
ATOM 1776 C CA . THR B 1 53 ? -12.18 14.078 16.844 1 78.38 53 THR B CA 1
ATOM 1777 C C . THR B 1 53 ? -10.984 13.461 16.125 1 78.38 53 THR B C 1
ATOM 1779 O O . THR B 1 53 ? -10.305 14.125 15.344 1 78.38 53 THR B O 1
ATOM 1782 N N . GLU B 1 54 ? -10.672 12.312 16.547 1 87.62 54 GLU B N 1
ATOM 1783 C CA . GLU B 1 54 ? -9.672 11.555 15.805 1 87.62 54 GLU B CA 1
ATOM 1784 C C . GLU B 1 54 ? -10.125 11.305 14.367 1 87.62 54 GLU B C 1
ATOM 1786 O O . GLU B 1 54 ? -11.297 11.016 14.125 1 87.62 54 GLU B O 1
ATOM 1791 N N . GLY B 1 55 ? -9.203 11.508 13.5 1 88.88 55 GLY B N 1
ATOM 1792 C CA . GLY B 1 55 ? -9.57 11.258 12.109 1 88.88 55 GLY B CA 1
ATOM 1793 C C . GLY B 1 55 ? -8.617 11.891 11.117 1 88.88 55 GLY B C 1
ATOM 1794 O O . GLY B 1 55 ? -7.5 12.273 11.477 1 88.88 55 GLY B O 1
ATOM 1795 N N . VAL B 1 56 ? -9.078 11.867 9.875 1 89.75 56 VAL B N 1
ATOM 1796 C CA . VAL B 1 56 ? -8.336 12.438 8.758 1 89.75 56 VAL B CA 1
ATOM 1797 C C . VAL B 1 56 ? -8.859 13.836 8.438 1 89.75 56 VAL B C 1
ATOM 1799 O O . VAL B 1 56 ? -10.07 14.055 8.391 1 89.75 56 VAL B O 1
ATOM 1802 N N . TYR B 1 57 ? -7.973 14.688 8.336 1 93.19 57 TYR B N 1
ATOM 1803 C CA . TYR B 1 57 ? -8.258 16.078 8.023 1 93.19 57 TYR B CA 1
ATOM 1804 C C . TYR B 1 57 ? -7.5 16.531 6.777 1 93.19 57 TYR B C 1
ATOM 1806 O O . TYR B 1 57 ? -6.625 15.812 6.289 1 93.19 57 TYR B O 1
ATOM 1814 N N . VAL B 1 58 ? -7.91 17.688 6.297 1 95.56 58 VAL B N 1
ATOM 1815 C CA . VAL B 1 58 ? -7.207 18.312 5.176 1 95.56 58 VAL B CA 1
ATOM 1816 C C . VAL B 1 58 ? -6.883 19.766 5.504 1 95.56 58 VAL B C 1
ATOM 1818 O O . VAL B 1 58 ? -7.594 20.406 6.277 1 95.56 58 VAL B O 1
ATOM 1821 N N . GLY B 1 59 ? -5.793 20.234 4.848 1 97.44 59 GLY B N 1
ATOM 1822 C CA . GLY B 1 59 ? -5.355 21.609 5.031 1 97.44 59 GLY B CA 1
ATOM 1823 C C . GLY B 1 59 ? -4.117 21.953 4.223 1 97.44 59 GLY B C 1
ATOM 1824 O O . GLY B 1 59 ? -3.939 21.453 3.109 1 97.44 59 GLY B O 1
ATOM 1825 N N . TRP B 1 60 ? -3.441 22.953 4.797 1 97.38 60 TRP B N 1
ATOM 1826 C CA . TRP B 1 60 ? -2.229 23.453 4.156 1 97.38 60 TRP B CA 1
ATOM 1827 C C . TRP B 1 60 ? -1.029 23.328 5.086 1 97.38 60 TRP B C 1
ATOM 1829 O O . TRP B 1 60 ? -1.168 23.438 6.309 1 97.38 60 TRP B O 1
ATOM 1839 N N . ALA B 1 61 ? 0.134 23.062 4.473 1 96.94 61 ALA B N 1
ATOM 1840 C CA . ALA B 1 61 ? 1.348 22.938 5.277 1 96.94 61 ALA B CA 1
ATOM 1841 C C . ALA B 1 61 ? 2.557 23.5 4.527 1 96.94 61 ALA B C 1
ATOM 1843 O O . ALA B 1 61 ? 2.633 23.406 3.301 1 96.94 61 ALA B O 1
ATOM 1844 N N . ALA B 1 62 ? 3.469 24.047 5.258 1 96.62 62 ALA B N 1
ATOM 1845 C CA . ALA B 1 62 ? 4.754 24.516 4.738 1 96.62 62 ALA B CA 1
ATOM 1846 C C . ALA B 1 62 ? 5.898 24.078 5.652 1 96.62 62 ALA B C 1
ATOM 1848 O O . ALA B 1 62 ? 5.781 24.141 6.879 1 96.62 62 ALA B O 1
ATOM 1849 N N . ILE B 1 63 ? 6.914 23.594 5.043 1 94.5 63 ILE B N 1
ATOM 1850 C CA . ILE B 1 63 ? 8.148 23.25 5.75 1 94.5 63 ILE B CA 1
ATOM 1851 C C . ILE B 1 63 ? 9.172 24.375 5.566 1 94.5 63 ILE B C 1
ATOM 1853 O O . ILE B 1 63 ? 9.398 24.828 4.445 1 94.5 63 ILE B O 1
ATOM 1857 N N . ARG B 1 64 ? 9.672 24.812 6.711 1 95 64 ARG B N 1
ATOM 1858 C CA . ARG B 1 64 ? 10.719 25.828 6.668 1 95 64 ARG B CA 1
ATOM 1859 C C . ARG B 1 64 ? 12.07 25.234 7.074 1 95 64 ARG B C 1
ATOM 1861 O O . ARG B 1 64 ? 12.281 24.891 8.234 1 95 64 ARG B O 1
ATOM 1868 N N . ASP B 1 65 ? 12.859 25.094 6.176 1 93.19 65 ASP B N 1
ATOM 1869 C CA . ASP B 1 65 ? 14.203 24.562 6.324 1 93.19 65 ASP B CA 1
ATOM 1870 C C . ASP B 1 65 ? 15.156 25.156 5.285 1 93.19 65 ASP B C 1
ATOM 1872 O O . ASP B 1 65 ? 14.984 24.938 4.086 1 93.19 65 ASP B O 1
ATOM 1876 N N . PRO B 1 66 ? 16.203 25.859 5.77 1 91.56 66 PRO B N 1
ATOM 1877 C CA . PRO B 1 66 ? 17.109 26.531 4.836 1 91.56 66 PRO B CA 1
ATOM 1878 C C . PRO B 1 66 ? 17.797 25.562 3.887 1 91.56 66 PRO B C 1
ATOM 1880 O O . PRO B 1 66 ? 18.297 25.969 2.83 1 91.56 66 PRO B O 1
ATOM 1883 N N . THR B 1 67 ? 17.844 24.344 4.18 1 91.12 67 THR B N 1
ATOM 1884 C CA . THR B 1 67 ? 18.562 23.375 3.355 1 91.12 67 THR B CA 1
ATOM 1885 C C . THR B 1 67 ? 17.672 22.859 2.232 1 91.12 67 THR B C 1
ATOM 1887 O O . THR B 1 67 ? 18.141 22.203 1.3 1 91.12 67 THR B O 1
ATOM 1890 N N . LEU B 1 68 ? 16.406 23.109 2.252 1 90 68 LEU B N 1
ATOM 1891 C CA . LEU B 1 68 ? 15.469 22.656 1.23 1 90 68 LEU B CA 1
ATOM 1892 C C . LEU B 1 68 ? 15.367 23.672 0.097 1 90 68 LEU B C 1
ATOM 1894 O O . LEU B 1 68 ? 15.5 24.875 0.321 1 90 68 LEU B O 1
ATOM 1898 N N . PRO B 1 69 ? 15.164 23.156 -1.136 1 91.06 69 PRO B N 1
ATOM 1899 C CA . PRO B 1 69 ? 14.906 24.078 -2.234 1 91.06 69 PRO B CA 1
ATOM 1900 C C . PRO B 1 69 ? 13.688 24.969 -1.979 1 91.06 69 PRO B C 1
ATOM 1902 O O . PRO B 1 69 ? 12.797 24.594 -1.217 1 91.06 69 PRO B O 1
ATOM 1905 N N . GLU B 1 70 ? 13.695 26.109 -2.619 1 92 70 GLU B N 1
ATOM 1906 C CA . GLU B 1 70 ? 12.633 27.094 -2.432 1 92 70 GLU B CA 1
ATOM 1907 C C . GLU B 1 70 ? 11.258 26.484 -2.705 1 92 70 GLU B C 1
ATOM 1909 O O . GLU B 1 70 ? 10.312 26.688 -1.942 1 92 70 GLU B O 1
ATOM 1914 N N . GLU B 1 71 ? 11.203 25.672 -3.744 1 90.75 71 GLU B N 1
ATOM 1915 C CA . GLU B 1 71 ? 9.922 25.078 -4.137 1 90.75 71 GLU B CA 1
ATOM 1916 C C . GLU B 1 71 ? 9.391 24.141 -3.053 1 90.75 71 GLU B C 1
ATOM 1918 O O . GLU B 1 71 ? 8.18 24.031 -2.859 1 90.75 71 GLU B O 1
ATOM 1923 N N . ALA B 1 72 ? 10.312 23.484 -2.408 1 89.5 72 ALA B N 1
ATOM 1924 C CA . ALA B 1 72 ? 9.93 22.547 -1.361 1 89.5 72 ALA B CA 1
ATOM 1925 C C . ALA B 1 72 ? 9.391 23.266 -0.134 1 89.5 72 ALA B C 1
ATOM 1927 O O . ALA B 1 72 ? 8.672 22.688 0.679 1 89.5 72 ALA B O 1
ATOM 1928 N N . GLN B 1 73 ? 9.727 24.531 -0.053 1 94 73 GLN B N 1
ATOM 1929 C CA . GLN B 1 73 ? 9.352 25.281 1.138 1 94 73 GLN B CA 1
ATOM 1930 C C . GLN B 1 73 ? 8.047 26.047 0.912 1 94 73 GLN B C 1
ATOM 1932 O O . GLN B 1 73 ? 7.578 26.766 1.803 1 94 73 GLN B O 1
ATOM 1937 N N . ALA B 1 74 ? 7.461 25.953 -0.284 1 95.19 74 ALA B N 1
ATOM 1938 C CA . ALA B 1 74 ? 6.176 26.594 -0.58 1 95.19 74 ALA B CA 1
ATOM 1939 C C . ALA B 1 74 ? 5.066 26 0.288 1 95.19 74 ALA B C 1
ATOM 1941 O O . ALA B 1 74 ? 5.281 25.016 0.995 1 95.19 74 ALA B O 1
ATOM 1942 N N . VAL B 1 75 ? 3.93 26.703 0.31 1 97.25 75 VAL B N 1
ATOM 1943 C CA . VAL B 1 75 ? 2.74 26.172 0.967 1 97.25 75 VAL B CA 1
ATOM 1944 C C . VAL B 1 75 ? 2.141 25.047 0.125 1 97.25 75 VAL B C 1
ATOM 1946 O O . VAL B 1 75 ? 1.83 25.25 -1.053 1 97.25 75 VAL B O 1
ATOM 1949 N N . HIS B 1 76 ? 2.029 23.859 0.702 1 95.38 76 HIS B N 1
ATOM 1950 C CA . HIS B 1 76 ? 1.513 22.688 -0.003 1 95.38 76 HIS B CA 1
ATOM 1951 C C . HIS B 1 76 ? 0.186 22.234 0.593 1 95.38 76 HIS B C 1
ATOM 1953 O O . HIS B 1 76 ? -0.054 22.406 1.79 1 95.38 76 HIS B O 1
ATOM 1959 N N . LYS B 1 77 ? -0.71 21.672 -0.252 1 96.06 77 LYS B N 1
ATOM 1960 C CA . LYS B 1 77 ? -1.841 20.906 0.266 1 96.06 77 LYS B CA 1
ATOM 1961 C C . LYS B 1 77 ? -1.368 19.781 1.186 1 96.06 77 LYS B C 1
ATOM 1963 O O . LYS B 1 77 ? -0.314 19.188 0.956 1 96.06 77 LYS B O 1
ATOM 1968 N N . ALA B 1 78 ? -2.133 19.547 2.186 1 93.56 78 ALA B N 1
ATOM 1969 C CA . ALA B 1 78 ? -1.751 18.5 3.125 1 93.56 78 ALA B CA 1
ATOM 1970 C C . ALA B 1 78 ? -2.971 17.703 3.588 1 93.56 78 ALA B C 1
ATOM 1972 O O . ALA B 1 78 ? -4.055 18.266 3.758 1 93.56 78 ALA B O 1
ATOM 1973 N N . VAL B 1 79 ? -2.812 16.406 3.74 1 90.69 79 VAL B N 1
ATOM 1974 C CA . VAL B 1 79 ? -3.744 15.523 4.43 1 90.69 79 VAL B CA 1
ATOM 1975 C C . VAL B 1 79 ? -3.152 15.086 5.77 1 90.69 79 VAL B C 1
ATOM 1977 O O . VAL B 1 79 ? -1.976 14.727 5.844 1 90.69 79 VAL B O 1
ATOM 1980 N N . LEU B 1 80 ? -3.992 15.211 6.789 1 90.31 80 LEU B N 1
ATOM 1981 C CA . LEU B 1 80 ? -3.514 14.992 8.148 1 90.31 80 LEU B CA 1
ATOM 1982 C C . LEU B 1 80 ? -4.25 13.828 8.805 1 90.31 80 LEU B C 1
ATOM 1984 O O . LEU B 1 80 ? -5.465 13.688 8.648 1 90.31 80 LEU B O 1
ATOM 1988 N N . SER B 1 81 ? -3.475 13.117 9.531 1 86.69 81 SER B N 1
ATOM 1989 C CA . SER B 1 81 ? -4.07 12.164 10.461 1 86.69 81 SER B CA 1
ATOM 1990 C C . SER B 1 81 ? -3.877 12.609 11.906 1 86.69 81 SER B C 1
ATOM 1992 O O . SER B 1 81 ? -2.771 12.984 12.305 1 86.69 81 SER B O 1
ATOM 1994 N N . MET B 1 82 ? -5.012 12.75 12.586 1 87.31 82 MET B N 1
ATOM 1995 C CA . MET B 1 82 ? -4.973 13.062 14.008 1 87.31 82 MET B CA 1
ATOM 1996 C C . MET B 1 82 ? -5.492 11.891 14.836 1 87.31 82 MET B C 1
ATOM 1998 O O . MET B 1 82 ? -6.516 11.297 14.5 1 87.31 82 MET B O 1
ATOM 2002 N N . GLY B 1 83 ? -4.676 11.578 15.883 1 83.12 83 GLY B N 1
ATOM 2003 C CA . GLY B 1 83 ? -5.078 10.484 16.75 1 83.12 83 GLY B CA 1
ATOM 2004 C C . GLY B 1 83 ? -4.328 10.461 18.078 1 83.12 83 GLY B C 1
ATOM 2005 O O . GLY B 1 83 ? -3.738 11.461 18.469 1 83.12 83 GLY B O 1
ATOM 2006 N N . TRP B 1 84 ? -4.547 9.289 18.766 1 78.56 84 TRP B N 1
ATOM 2007 C CA . TRP B 1 84 ? -3.902 9.086 20.047 1 78.56 84 TRP B CA 1
ATOM 2008 C C . TRP B 1 84 ? -3.01 7.844 20.031 1 78.56 84 TRP B C 1
ATOM 2010 O O . TRP B 1 84 ? -3.402 6.801 19.5 1 78.56 84 TRP B O 1
ATOM 2020 N N . ASN B 1 85 ? -1.747 7.973 20.312 1 71.94 85 ASN B N 1
ATOM 2021 C CA . ASN B 1 85 ? -0.835 6.84 20.438 1 71.94 85 ASN B CA 1
ATOM 2022 C C . ASN B 1 85 ? -0.573 6.496 21.906 1 71.94 85 ASN B C 1
ATOM 2024 O O . ASN B 1 85 ? -0.405 7.395 22.734 1 71.94 85 ASN B O 1
ATOM 2028 N N . PRO B 1 86 ? -0.701 5.141 22.125 1 70.94 86 PRO B N 1
ATOM 2029 C CA . PRO B 1 86 ? -0.293 4.746 23.484 1 70.94 86 PRO B CA 1
ATOM 2030 C C . PRO B 1 86 ? 1.185 5.016 23.75 1 70.94 86 PRO B C 1
ATOM 2032 O O . PRO B 1 86 ? 2.01 4.934 22.844 1 70.94 86 PRO B O 1
ATOM 2035 N N . THR B 1 87 ? 1.488 5.695 24.812 1 67.31 87 THR B N 1
ATOM 2036 C CA . THR B 1 87 ? 2.875 5.871 25.219 1 67.31 87 THR B CA 1
ATOM 2037 C C . THR B 1 87 ? 3.252 4.836 26.281 1 67.31 87 THR B C 1
ATOM 2039 O O . THR B 1 87 ? 2.41 4.043 26.719 1 67.31 87 THR B O 1
ATOM 2042 N N . TYR B 1 88 ? 4.555 4.699 26.422 1 65.5 88 TYR B N 1
ATOM 2043 C CA . TYR B 1 88 ? 5.09 3.752 27.391 1 65.5 88 TYR B CA 1
ATOM 2044 C C . TYR B 1 88 ? 4.504 4 28.766 1 65.5 88 TYR B C 1
ATOM 2046 O O . TYR B 1 88 ? 4.477 3.098 29.609 1 65.5 88 TYR B O 1
ATOM 2054 N N . THR B 1 89 ? 4.086 5.094 29.125 1 66.56 89 THR B N 1
ATOM 2055 C CA . THR B 1 89 ? 3.605 5.43 30.469 1 66.56 89 THR B CA 1
ATOM 2056 C C . THR B 1 89 ? 2.09 5.281 30.547 1 66.56 89 THR B C 1
ATOM 2058 O O . THR B 1 89 ? 1.468 5.734 31.516 1 66.56 89 THR B O 1
ATOM 2061 N N . ASP B 1 90 ? 1.482 4.59 29.641 1 68.38 90 ASP B N 1
ATOM 2062 C CA . ASP B 1 90 ? 0.04 4.363 29.609 1 68.38 90 ASP B CA 1
ATOM 2063 C C . ASP B 1 90 ? -0.711 5.656 29.297 1 68.38 90 ASP B C 1
ATOM 2065 O O . ASP B 1 90 ? -1.944 5.68 29.297 1 68.38 90 ASP B O 1
ATOM 2069 N N . VAL B 1 91 ? -0.015 6.691 29.266 1 72 91 VAL B N 1
ATOM 2070 C CA . VAL B 1 91 ? -0.679 7.93 28.859 1 72 91 VAL B CA 1
ATOM 2071 C C . VAL B 1 91 ? -0.725 8.016 27.344 1 72 91 VAL B C 1
ATOM 2073 O O . VAL B 1 91 ? 0.288 7.809 26.672 1 72 91 VAL B O 1
ATOM 2076 N N . LYS B 1 92 ? -1.874 8.203 26.859 1 75.06 92 LYS B N 1
ATOM 2077 C CA . LYS B 1 92 ? -2.008 8.375 25.406 1 75.06 92 LYS B CA 1
ATOM 2078 C C . LYS B 1 92 ? -1.578 9.781 24.984 1 75.06 92 LYS B C 1
ATOM 2080 O O . LYS B 1 92 ? -1.832 10.758 25.703 1 75.06 92 LYS B O 1
ATOM 2085 N N . GLN B 1 93 ? -0.785 9.805 24 1 77.56 93 GLN B N 1
ATOM 2086 C CA . GLN B 1 93 ? -0.367 11.094 23.453 1 77.56 93 GLN B CA 1
ATOM 2087 C C . GLN B 1 93 ? -0.999 11.336 22.094 1 77.56 93 GLN B C 1
ATOM 2089 O O . GLN B 1 93 ? -1.047 10.43 21.25 1 77.56 93 GLN B O 1
ATOM 2094 N N . ARG B 1 94 ? -1.475 12.523 21.984 1 82 94 ARG B N 1
ATOM 2095 C CA . ARG B 1 94 ? -2.068 12.891 20.703 1 82 94 ARG B CA 1
ATOM 2096 C C . ARG B 1 94 ? -0.997 13.055 19.625 1 82 94 ARG B C 1
ATOM 2098 O O . ARG B 1 94 ? 0.107 13.523 19.906 1 82 94 ARG B O 1
ATOM 2105 N N . THR B 1 95 ? -1.304 12.609 18.5 1 83.88 95 THR B N 1
ATOM 2106 C CA . THR B 1 95 ? -0.378 12.727 17.375 1 83.88 95 THR B CA 1
ATOM 2107 C C . THR B 1 95 ? -1.044 13.422 16.188 1 83.88 95 THR B C 1
ATOM 2109 O O . THR B 1 95 ? -2.244 13.258 15.961 1 83.88 95 THR B O 1
ATOM 2112 N N . VAL B 1 96 ? -0.347 14.297 15.578 1 87.44 96 VAL B N 1
ATOM 2113 C CA . VAL B 1 96 ? -0.728 14.906 14.305 1 87.44 96 VAL B CA 1
ATOM 2114 C C . VAL B 1 96 ? 0.322 14.594 13.242 1 87.44 96 VAL B C 1
ATOM 2116 O O . VAL B 1 96 ? 1.475 15.016 13.352 1 87.44 96 VAL B O 1
ATOM 2119 N N . GLU B 1 97 ? -0.071 13.828 12.273 1 86.5 97 GLU B N 1
ATOM 2120 C CA . GLU B 1 97 ? 0.789 13.445 11.156 1 86.5 97 GLU B CA 1
ATOM 2121 C C . GLU B 1 97 ? 0.276 14.023 9.844 1 86.5 97 GLU B C 1
ATOM 2123 O O . GLU B 1 97 ? -0.876 13.797 9.469 1 86.5 97 GLU B O 1
ATOM 2128 N N . ALA B 1 98 ? 1.138 14.758 9.156 1 88.56 98 ALA B N 1
ATOM 2129 C CA . ALA B 1 98 ? 0.72 15.406 7.918 1 88.56 98 ALA B CA 1
ATOM 2130 C C . ALA B 1 98 ? 1.447 14.805 6.715 1 88.56 98 ALA B C 1
ATOM 2132 O O . ALA B 1 98 ? 2.656 14.562 6.77 1 88.56 98 ALA B O 1
ATOM 2133 N N . TYR B 1 99 ? 0.73 14.516 5.711 1 84.56 99 TYR B N 1
ATOM 2134 C CA . TYR B 1 99 ? 1.27 14.25 4.383 1 84.56 99 TYR B CA 1
ATOM 2135 C C . TYR B 1 99 ? 1.199 15.492 3.506 1 84.56 99 TYR B C 1
ATOM 2137 O O . TYR B 1 99 ? 0.11 15.961 3.168 1 84.56 99 TYR B O 1
ATOM 2145 N N . LEU B 1 100 ? 2.402 16 3.217 1 88.12 100 LEU B N 1
ATOM 2146 C CA . LEU B 1 100 ? 2.445 17.125 2.297 1 88.12 100 LEU B CA 1
ATOM 2147 C C . LEU B 1 100 ? 2.43 16.656 0.848 1 88.12 100 LEU B C 1
ATOM 2149 O O . LEU B 1 100 ? 3.213 15.781 0.469 1 88.12 100 LEU B O 1
ATOM 2153 N N . CYS B 1 101 ? 1.523 17.188 0.047 1 86.44 101 CYS B N 1
ATOM 2154 C CA . CYS B 1 101 ? 1.354 16.797 -1.348 1 86.44 101 CYS B CA 1
ATOM 2155 C C . CYS B 1 101 ? 2.439 17.422 -2.223 1 86.44 101 CYS B C 1
ATOM 2157 O O . CYS B 1 101 ? 2.146 18.219 -3.104 1 86.44 101 CYS B O 1
ATOM 2159 N N . HIS B 1 102 ? 3.635 17.016 -1.994 1 82.75 102 HIS B N 1
ATOM 2160 C CA . HIS B 1 102 ? 4.824 17.438 -2.727 1 82.75 102 HIS B CA 1
ATOM 2161 C C . HIS B 1 102 ? 5.879 16.344 -2.75 1 82.75 102 HIS B C 1
ATOM 2163 O O . HIS B 1 102 ? 6.012 15.578 -1.784 1 82.75 102 HIS B O 1
ATOM 2169 N N . ASP B 1 103 ? 6.574 16.25 -3.863 1 72.69 103 ASP B N 1
ATOM 2170 C CA . ASP B 1 103 ? 7.715 15.344 -3.951 1 72.69 103 ASP B CA 1
ATOM 2171 C C . ASP B 1 103 ? 8.977 15.992 -3.395 1 72.69 103 ASP B C 1
ATOM 2173 O O . ASP B 1 103 ? 9.539 16.906 -4.008 1 72.69 103 ASP B O 1
ATOM 2177 N N . PHE B 1 104 ? 9.352 15.508 -2.242 1 77.31 104 PHE B N 1
ATOM 2178 C CA . PHE B 1 104 ? 10.539 16.062 -1.608 1 77.31 104 PHE B CA 1
ATOM 2179 C C . PHE B 1 104 ? 11.789 15.32 -2.053 1 77.31 104 PHE B C 1
ATOM 2181 O O . PHE B 1 104 ? 12.859 15.492 -1.463 1 77.31 104 PHE B O 1
ATOM 2188 N N . CYS B 1 105 ? 11.586 14.469 -2.996 1 65.94 105 CYS B N 1
ATOM 2189 C CA . CYS B 1 105 ? 12.672 13.75 -3.65 1 65.94 105 CYS B CA 1
ATOM 2190 C C . CYS B 1 105 ? 13.477 12.938 -2.639 1 65.94 105 CYS B C 1
ATOM 2192 O O . CYS B 1 105 ? 14.711 12.969 -2.652 1 65.94 105 CYS B O 1
ATOM 2194 N N . GLY B 1 106 ? 12.773 12.375 -1.742 1 65.81 106 GLY B N 1
ATOM 2195 C CA . GLY B 1 106 ? 13.414 11.461 -0.809 1 65.81 106 GLY B CA 1
ATOM 2196 C C . GLY B 1 106 ? 14.078 12.172 0.356 1 65.81 106 GLY B C 1
ATOM 2197 O O . GLY B 1 106 ? 14.641 11.531 1.24 1 65.81 106 GLY B O 1
ATOM 2198 N N . ARG B 1 107 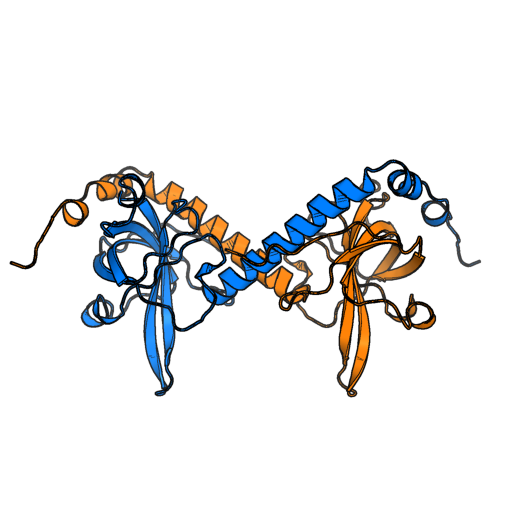? 13.992 13.391 0.438 1 71.06 107 ARG B N 1
ATOM 2199 C CA . ARG B 1 107 ? 14.602 14.164 1.521 1 71.06 107 ARG B CA 1
ATOM 2200 C C . ARG B 1 107 ? 13.703 14.172 2.754 1 71.06 107 ARG B C 1
ATOM 2202 O O . ARG B 1 107 ? 12.477 14.164 2.637 1 71.06 107 ARG B O 1
ATOM 2209 N N . ASP B 1 108 ? 14.453 14.031 3.936 1 74.75 108 ASP B N 1
ATOM 2210 C CA . ASP B 1 108 ? 13.711 14.258 5.168 1 74.75 108 ASP B CA 1
ATOM 2211 C C . ASP B 1 108 ? 13.945 15.672 5.695 1 74.75 108 ASP B C 1
ATOM 2213 O O . ASP B 1 108 ? 14.758 16.422 5.145 1 74.75 108 ASP B O 1
ATOM 2217 N N . PHE B 1 109 ? 13.094 16.078 6.531 1 84.5 109 PHE B N 1
ATOM 2218 C CA . PHE B 1 109 ? 13.188 17.422 7.094 1 84.5 109 PHE B CA 1
ATOM 2219 C C . PHE B 1 109 ? 12.875 17.406 8.586 1 84.5 109 PHE B C 1
ATOM 2221 O O . PHE B 1 109 ? 12.148 18.281 9.086 1 84.5 109 PHE B O 1
ATOM 2228 N N . TYR B 1 110 ? 13.398 16.359 9.219 1 86.06 110 TYR B N 1
ATOM 2229 C CA . TYR B 1 110 ? 13.273 16.328 10.672 1 86.06 110 TYR B CA 1
ATOM 2230 C C . TYR B 1 110 ? 13.938 17.547 11.305 1 86.06 110 TYR B C 1
ATOM 2232 O O . TYR B 1 110 ? 15.016 17.953 10.891 1 86.06 110 TYR B O 1
ATOM 2240 N N . GLY B 1 111 ? 13.312 18.062 12.258 1 91.88 111 GLY B N 1
ATOM 2241 C CA . GLY B 1 111 ? 13.836 19.234 12.945 1 91.88 111 GLY B CA 1
ATOM 2242 C C . GLY B 1 111 ? 13.414 20.547 12.305 1 91.88 111 GLY B C 1
ATOM 2243 O O . GLY B 1 111 ? 13.492 21.609 12.93 1 91.88 111 GLY B O 1
ATOM 2244 N N . ALA B 1 112 ? 12.992 20.516 11.109 1 93.69 112 ALA B N 1
ATOM 2245 C CA . ALA B 1 112 ? 12.508 21.719 10.43 1 93.69 112 ALA B CA 1
ATOM 2246 C C . ALA B 1 112 ? 11.219 22.234 11.055 1 93.69 112 ALA B C 1
ATOM 2248 O O . ALA B 1 112 ? 10.492 21.453 11.695 1 93.69 112 ALA B O 1
ATOM 2249 N N . GLU B 1 113 ? 11.039 23.516 10.914 1 95.94 113 GLU B N 1
ATOM 2250 C CA . GLU B 1 113 ? 9.75 24.062 11.336 1 95.94 113 GLU B CA 1
ATOM 2251 C C . GLU B 1 113 ? 8.656 23.734 10.328 1 95.94 113 GLU B C 1
ATOM 2253 O O . GLU B 1 113 ? 8.859 23.844 9.117 1 95.94 113 GLU B O 1
ATOM 2258 N N . MET B 1 114 ? 7.578 23.234 10.844 1 95.5 114 MET B N 1
ATOM 2259 C CA . MET B 1 114 ? 6.379 23.047 10.031 1 95.5 114 MET B CA 1
ATOM 2260 C C . MET B 1 114 ? 5.273 24 10.469 1 95.5 114 MET B C 1
ATOM 2262 O O . MET B 1 114 ? 4.977 24.109 11.656 1 95.5 114 MET B O 1
ATOM 2266 N N . ARG B 1 115 ? 4.742 24.766 9.586 1 96.88 115 ARG B N 1
ATOM 2267 C CA . ARG B 1 115 ? 3.49 25.5 9.758 1 96.88 115 ARG B CA 1
ATOM 2268 C C . ARG B 1 115 ? 2.32 24.734 9.148 1 96.88 115 ARG B C 1
ATOM 2270 O O . ARG B 1 115 ? 2.301 24.484 7.941 1 96.88 115 ARG B O 1
ATOM 2277 N N . LEU B 1 116 ? 1.432 24.344 9.977 1 96.31 116 LEU B N 1
ATOM 2278 C CA . LEU B 1 116 ? 0.326 23.469 9.602 1 96.31 116 LEU B CA 1
ATOM 2279 C C . LEU B 1 116 ? -1.016 24.141 9.875 1 96.31 116 LEU B C 1
ATOM 2281 O O . LEU B 1 116 ? -1.246 24.656 10.969 1 96.31 116 LEU B O 1
ATOM 2285 N N . MET B 1 117 ? -1.846 24.219 8.883 1 96.5 117 MET B N 1
ATOM 2286 C CA . MET B 1 117 ? -3.207 24.734 9.016 1 96.5 117 MET B CA 1
ATOM 2287 C C . MET B 1 117 ? -4.227 23.625 8.781 1 96.5 117 MET B C 1
ATOM 2289 O O . MET B 1 117 ? -4.23 22.984 7.727 1 96.5 117 MET B O 1
ATOM 2293 N N . ILE B 1 118 ? -5.07 23.391 9.766 1 95.44 118 ILE B N 1
ATOM 2294 C CA . ILE B 1 118 ? -6.141 22.406 9.664 1 95.44 118 ILE B CA 1
ATOM 2295 C C . ILE B 1 118 ? -7.43 23.078 9.211 1 95.44 118 ILE B C 1
ATOM 2297 O O . ILE B 1 118 ? -7.918 24 9.867 1 95.44 118 ILE B O 1
ATOM 2301 N N . CYS B 1 119 ? -8.047 22.594 8.133 1 96.38 119 CYS B N 1
ATOM 2302 C CA . CYS B 1 119 ? -9.156 23.328 7.52 1 96.38 119 CYS B CA 1
ATOM 2303 C C . CYS B 1 119 ? -10.453 22.531 7.652 1 96.38 119 CYS B C 1
ATOM 2305 O O . CYS B 1 119 ? -11.5 23.109 7.969 1 96.38 119 CYS B O 1
ATOM 2307 N N . ALA B 1 120 ? -10.422 21.25 7.398 1 95.88 120 ALA B N 1
ATOM 2308 C CA . ALA B 1 120 ? -11.672 20.5 7.363 1 95.88 120 ALA B CA 1
ATOM 2309 C C . ALA B 1 120 ? -11.453 19.047 7.766 1 95.88 120 ALA B C 1
ATOM 2311 O O . ALA B 1 120 ? -10.391 18.469 7.488 1 95.88 120 ALA B O 1
ATOM 2312 N N . PHE B 1 121 ? -12.523 18.438 8.375 1 94.75 121 PHE B N 1
ATOM 2313 C CA . PHE B 1 121 ? -12.594 17.016 8.703 1 94.75 121 PHE B CA 1
ATOM 2314 C C . PHE B 1 121 ? -13.094 16.219 7.504 1 94.75 121 PHE B C 1
ATOM 2316 O O . PHE B 1 121 ? -14.023 16.625 6.816 1 94.75 121 PHE B O 1
ATOM 2323 N N . LEU B 1 122 ? -12.383 15.172 7.227 1 92.81 122 LEU B N 1
ATOM 2324 C CA . LEU B 1 122 ? -12.781 14.336 6.102 1 92.81 122 LEU B CA 1
ATOM 2325 C C . LEU B 1 122 ? -13.484 13.07 6.586 1 92.81 122 LEU B C 1
ATOM 2327 O O . LEU B 1 122 ? -14.539 12.703 6.059 1 92.81 122 LEU B O 1
ATOM 2331 N N . ARG B 1 123 ? -12.914 12.383 7.559 1 90.44 123 ARG B N 1
ATOM 2332 C CA . ARG B 1 123 ? -13.461 11.125 8.047 1 90.44 123 ARG B CA 1
ATOM 2333 C C . ARG B 1 123 ? -12.789 10.695 9.344 1 90.44 123 ARG B C 1
ATOM 2335 O O . ARG B 1 123 ? -11.719 11.203 9.695 1 90.44 123 ARG B O 1
ATOM 2342 N N . SER B 1 124 ? -13.445 9.641 9.969 1 87.38 124 SER B N 1
ATOM 2343 C CA . SER B 1 124 ? -12.844 9.008 11.148 1 87.38 124 SER B CA 1
ATOM 2344 C C . SER B 1 124 ? -11.758 8.023 10.75 1 87.38 124 SER B C 1
ATOM 2346 O O . SER B 1 124 ? -11.68 7.598 9.594 1 87.38 124 SER B O 1
ATOM 2348 N N . ASN B 1 125 ? -10.836 7.75 11.766 1 76.62 125 ASN B N 1
ATOM 2349 C CA . ASN B 1 125 ? -9.781 6.777 11.523 1 76.62 125 ASN B CA 1
ATOM 2350 C C . ASN B 1 125 ? -10.344 5.387 11.258 1 76.62 125 ASN B C 1
ATOM 2352 O O . ASN B 1 125 ? -11.32 4.98 11.898 1 76.62 125 ASN B O 1
ATOM 2356 N N . VAL B 1 126 ? -9.695 4.781 10.242 1 67.25 126 VAL B N 1
ATOM 2357 C CA . VAL B 1 126 ? -10.008 3.377 10 1 67.25 126 VAL B CA 1
ATOM 2358 C C . VAL B 1 126 ? -8.914 2.494 10.609 1 67.25 126 VAL B C 1
ATOM 2360 O O . VAL B 1 126 ? -7.797 2.955 10.852 1 67.25 126 VAL B O 1
ATOM 2363 N N . LYS B 1 127 ? -9.055 1.263 10.961 1 58.53 127 LYS B N 1
ATOM 2364 C CA . LYS B 1 127 ? -8.188 0.31 11.656 1 58.53 127 LYS B CA 1
ATOM 2365 C C . LYS B 1 127 ? -6.797 0.278 11.039 1 58.53 127 LYS B C 1
ATOM 2367 O O . LYS B 1 127 ? -5.816 -0.029 11.719 1 58.53 127 LYS B O 1
ATOM 2372 N N . PHE B 1 128 ? -6.621 0.499 9.914 1 57.59 128 PHE B N 1
ATOM 2373 C CA . PHE B 1 128 ? -5.305 0.476 9.289 1 57.59 128 PHE B CA 1
ATOM 2374 C C . PHE B 1 128 ? -4.707 1.876 9.242 1 57.59 128 PHE B C 1
ATOM 2376 O O . PHE B 1 128 ? -3.959 2.205 8.312 1 57.59 128 PHE B O 1
ATOM 2383 N N . ASP B 1 129 ? -4.945 2.646 10.172 1 53.59 129 ASP B N 1
ATOM 2384 C CA . ASP B 1 129 ? -4.73 4.086 10.062 1 53.59 129 ASP B CA 1
ATOM 2385 C C . ASP B 1 129 ? -3.334 4.473 10.547 1 53.59 129 ASP B C 1
ATOM 2387 O O . ASP B 1 129 ? -3.059 5.648 10.789 1 53.59 129 ASP B O 1
ATOM 2391 N N . SER B 1 130 ? -2.492 3.447 10.945 1 51.34 130 SER B N 1
ATOM 2392 C CA . SER B 1 130 ? -1.246 4.09 11.352 1 51.34 130 SER B CA 1
ATOM 2393 C C . SER B 1 130 ? -0.349 4.363 10.148 1 51.34 130 SER B C 1
ATOM 2395 O O . SER B 1 130 ? -0.438 3.672 9.133 1 51.34 130 SER B O 1
ATOM 2397 N N . PHE B 1 131 ? 0.248 5.531 10.141 1 50.34 131 PHE B N 1
ATOM 2398 C CA . PHE B 1 131 ? 1.172 5.934 9.086 1 50.34 131 PHE B CA 1
ATOM 2399 C C . PHE B 1 131 ? 2.23 4.863 8.859 1 50.34 131 PHE B C 1
ATOM 2401 O O . PHE B 1 131 ? 2.625 4.605 7.719 1 50.34 131 PHE B O 1
ATOM 2408 N N . ASP B 1 132 ? 2.643 4.223 9.992 1 53 132 ASP B N 1
ATOM 2409 C CA . ASP B 1 132 ? 3.586 3.121 9.828 1 53 132 ASP B CA 1
ATOM 2410 C C . ASP B 1 132 ? 2.988 2.012 8.961 1 53 132 ASP B C 1
ATOM 2412 O O . ASP B 1 132 ? 3.67 1.452 8.102 1 53 132 ASP B O 1
ATOM 2416 N N . GLU B 1 133 ? 1.834 1.736 9.305 1 56.81 133 GLU B N 1
ATOM 2417 C CA . GLU B 1 133 ? 1.155 0.73 8.5 1 56.81 133 GLU B CA 1
ATOM 2418 C C . GLU B 1 133 ? 1.027 1.185 7.047 1 56.81 133 GLU B C 1
ATOM 2420 O O . GLU B 1 133 ? 1.129 0.372 6.125 1 56.81 133 GLU B O 1
ATOM 2425 N N . LEU B 1 134 ? 0.977 2.377 6.938 1 56.25 134 LEU B N 1
ATOM 2426 C CA . LEU B 1 134 ? 0.866 2.957 5.602 1 56.25 134 LEU B CA 1
ATOM 2427 C C . LEU B 1 134 ? 2.17 2.791 4.828 1 56.25 134 LEU B C 1
ATOM 2429 O O . LEU B 1 134 ? 2.154 2.416 3.652 1 56.25 134 LEU B O 1
ATOM 2433 N N . ILE B 1 135 ? 3.146 3.141 5.543 1 56.53 135 ILE B N 1
ATOM 2434 C CA . ILE B 1 135 ? 4.453 3.043 4.906 1 56.53 135 ILE B CA 1
ATOM 2435 C C . ILE B 1 135 ? 4.73 1.592 4.52 1 56.53 135 ILE B C 1
ATOM 2437 O O . ILE B 1 135 ? 5.172 1.314 3.4 1 56.53 135 ILE B O 1
ATOM 2441 N N . GLN B 1 136 ? 4.562 0.802 5.551 1 58.91 136 GLN B N 1
ATOM 2442 C CA . GLN B 1 136 ? 4.77 -0.613 5.258 1 58.91 136 GLN B CA 1
ATOM 2443 C C . GLN B 1 136 ? 3.9 -1.067 4.09 1 58.91 136 GLN B C 1
ATOM 2445 O O . GLN B 1 136 ? 4.352 -1.826 3.23 1 58.91 136 GLN B O 1
ATOM 2450 N N . ALA B 1 137 ? 2.754 -0.536 4.051 1 57.66 137 ALA B N 1
ATOM 2451 C CA . ALA B 1 137 ? 1.807 -0.881 2.994 1 57.66 137 ALA B CA 1
ATOM 2452 C C . ALA B 1 137 ? 2.285 -0.368 1.64 1 57.66 137 ALA B C 1
ATOM 2454 O O . ALA B 1 137 ? 2.205 -1.08 0.636 1 57.66 137 ALA B O 1
ATOM 2455 N N . ARG B 1 138 ? 2.744 0.706 1.6 1 60.72 138 ARG B N 1
ATOM 2456 C CA . ARG B 1 138 ? 3.238 1.304 0.364 1 60.72 138 ARG B CA 1
ATOM 2457 C C . ARG B 1 138 ? 4.449 0.544 -0.166 1 60.72 138 ARG B C 1
ATOM 2459 O O . ARG B 1 138 ? 4.566 0.316 -1.372 1 60.72 138 ARG B O 1
ATOM 2466 N N . CYS B 1 139 ? 5.305 0.267 0.782 1 60 139 CYS B N 1
ATOM 2467 C CA . CYS B 1 139 ? 6.5 -0.464 0.385 1 60 139 CYS B CA 1
ATOM 2468 C C . CYS B 1 139 ? 6.141 -1.824 -0.202 1 60 139 CYS B C 1
ATOM 2470 O O . CYS B 1 139 ? 6.668 -2.213 -1.246 1 60 139 CYS B O 1
ATOM 2472 N N . ALA B 1 140 ? 5.297 -2.486 0.507 1 61.53 140 ALA B N 1
ATOM 2473 C CA . ALA B 1 140 ? 4.852 -3.789 0.02 1 61.53 140 ALA B CA 1
ATOM 2474 C C . ALA B 1 140 ? 4.156 -3.662 -1.332 1 61.53 140 ALA B C 1
ATOM 2476 O O . ALA B 1 140 ? 4.434 -4.43 -2.256 1 61.53 140 ALA B O 1
ATOM 2477 N N . PHE B 1 141 ? 3.367 -2.602 -1.416 1 62.91 141 PHE B N 1
ATOM 2478 C CA . PHE B 1 141 ? 2.637 -2.371 -2.656 1 62.91 141 PHE B CA 1
ATOM 2479 C C . PHE B 1 141 ? 3.598 -2.074 -3.803 1 62.91 141 PHE B C 1
ATOM 2481 O O . PHE B 1 141 ? 3.441 -2.607 -4.902 1 62.91 141 PHE B O 1
ATOM 2488 N N . THR B 1 142 ? 4.461 -1.245 -3.525 1 66.94 142 THR B N 1
ATOM 2489 C CA . THR B 1 142 ? 5.43 -0.892 -4.555 1 66.94 142 THR B CA 1
ATOM 2490 C C . THR B 1 142 ? 6.25 -2.111 -4.969 1 66.94 142 THR B C 1
ATOM 2492 O O . THR B 1 142 ? 6.484 -2.332 -6.156 1 66.94 142 THR B O 1
ATOM 2495 N N . ALA B 1 143 ? 6.727 -2.867 -3.963 1 69.44 143 ALA B N 1
ATOM 2496 C CA . ALA B 1 143 ? 7.512 -4.062 -4.262 1 69.44 143 ALA B CA 1
ATOM 2497 C C . ALA B 1 143 ? 6.715 -5.035 -5.129 1 69.44 143 ALA B C 1
ATOM 2499 O O . ALA B 1 143 ? 7.234 -5.562 -6.117 1 69.44 143 ALA B O 1
ATOM 2500 N N . ILE B 1 144 ? 5.508 -5.227 -4.742 1 70.56 144 ILE B N 1
ATOM 2501 C CA . ILE B 1 144 ? 4.672 -6.176 -5.473 1 70.56 144 ILE B CA 1
ATOM 2502 C C . ILE B 1 144 ? 4.367 -5.629 -6.863 1 70.56 144 ILE B C 1
ATOM 2504 O O . ILE B 1 144 ? 4.414 -6.367 -7.852 1 70.56 144 ILE B O 1
ATOM 2508 N N . THR B 1 145 ? 3.949 -4.359 -6.918 1 74.31 145 THR B N 1
ATOM 2509 C CA . THR B 1 145 ? 3.689 -3.744 -8.219 1 74.31 145 THR B CA 1
ATOM 2510 C C . THR B 1 145 ? 4.918 -3.842 -9.117 1 74.31 145 THR B C 1
ATOM 2512 O O . THR B 1 145 ? 4.797 -4.117 -10.312 1 74.31 145 THR B O 1
ATOM 2515 N N . ASP B 1 146 ? 6.105 -3.613 -8.5 1 79.5 146 ASP B N 1
ATOM 2516 C CA . ASP B 1 146 ? 7.344 -3.758 -9.25 1 79.5 146 ASP B CA 1
ATOM 2517 C C . ASP B 1 146 ? 7.551 -5.203 -9.703 1 79.5 146 ASP B C 1
ATOM 2519 O O . ASP B 1 146 ? 8 -5.449 -10.828 1 79.5 146 ASP B O 1
ATOM 2523 N N . ASP B 1 147 ? 7.258 -6.164 -8.812 1 84.06 147 ASP B N 1
ATOM 2524 C CA . ASP B 1 147 ? 7.344 -7.578 -9.164 1 84.06 147 ASP B CA 1
ATOM 2525 C C . ASP B 1 147 ? 6.422 -7.906 -10.336 1 84.06 147 ASP B C 1
ATOM 2527 O O . ASP B 1 147 ? 6.812 -8.633 -11.258 1 84.06 147 ASP B O 1
ATOM 2531 N N . VAL B 1 148 ? 5.191 -7.398 -10.281 1 83.5 148 VAL B N 1
ATOM 2532 C CA . VAL B 1 148 ? 4.191 -7.664 -11.305 1 83.5 148 VAL B CA 1
ATOM 2533 C C . VAL B 1 148 ? 4.656 -7.086 -12.641 1 83.5 148 VAL B C 1
ATOM 2535 O O . VAL B 1 148 ? 4.645 -7.777 -13.664 1 83.5 148 VAL B O 1
ATOM 2538 N N . GLU B 1 149 ? 5.086 -5.859 -12.648 1 84.5 149 GLU B N 1
ATOM 2539 C CA . GLU B 1 149 ? 5.551 -5.227 -13.875 1 84.5 149 GLU B CA 1
ATOM 2540 C C . GLU B 1 149 ? 6.77 -5.953 -14.445 1 84.5 149 GLU B C 1
ATOM 2542 O O . GLU B 1 149 ? 6.824 -6.238 -15.641 1 84.5 149 GLU B O 1
ATOM 2547 N N . PHE B 1 150 ? 7.742 -6.176 -13.578 1 89.69 150 PHE B N 1
ATOM 2548 C CA . PHE B 1 150 ? 8.945 -6.895 -13.977 1 89.69 150 PHE B CA 1
ATOM 2549 C C . PHE B 1 150 ? 8.594 -8.289 -14.492 1 89.69 150 PHE B C 1
ATOM 2551 O O . PHE B 1 150 ? 9.109 -8.727 -15.523 1 89.69 150 PHE B O 1
ATOM 2558 N N . GLY B 1 151 ? 7.738 -9.016 -13.75 1 92.5 151 GLY B N 1
ATOM 2559 C CA . GLY B 1 151 ? 7.316 -10.352 -14.133 1 92.5 151 GLY B CA 1
ATOM 2560 C C . GLY B 1 151 ? 6.574 -10.391 -15.453 1 92.5 151 GLY B C 1
ATOM 2561 O O . GLY B 1 151 ? 6.801 -11.273 -16.281 1 92.5 151 GLY B O 1
ATOM 2562 N N . GLN B 1 152 ? 5.629 -9.438 -15.664 1 92.19 152 GLN B N 1
ATOM 2563 C CA . GLN B 1 152 ? 4.902 -9.367 -16.922 1 92.19 152 GLN B CA 1
ATOM 2564 C C . GLN B 1 152 ? 5.859 -9.172 -18.094 1 92.19 152 GLN B C 1
ATOM 2566 O O . GLN B 1 152 ? 5.707 -9.812 -19.141 1 92.19 152 GLN B O 1
ATOM 2571 N N . ARG B 1 153 ? 6.848 -8.289 -17.906 1 92.88 153 ARG B N 1
ATOM 2572 C CA . ARG B 1 153 ? 7.84 -8.062 -18.953 1 92.88 153 ARG B CA 1
ATOM 2573 C C . ARG B 1 153 ? 8.648 -9.328 -19.234 1 92.88 153 ARG B C 1
ATOM 2575 O O . ARG B 1 153 ? 8.969 -9.633 -20.375 1 92.88 153 ARG B O 1
ATOM 2582 N N . ALA B 1 154 ? 9.055 -9.992 -18.156 1 94.19 154 ALA B N 1
ATOM 2583 C CA . ALA B 1 154 ? 9.797 -11.25 -18.297 1 94.19 154 ALA B CA 1
ATOM 2584 C C . ALA B 1 154 ? 9.008 -12.25 -19.125 1 94.19 154 ALA B C 1
ATOM 2586 O O . ALA B 1 154 ? 9.562 -12.93 -20 1 94.19 154 ALA B O 1
ATOM 2587 N N . LEU B 1 155 ? 7.691 -12.312 -18.906 1 96.06 155 LEU B N 1
ATOM 2588 C CA . LEU B 1 155 ? 6.84 -13.289 -19.578 1 96.06 155 LEU B CA 1
ATOM 2589 C C . LEU B 1 155 ? 6.578 -12.883 -21.031 1 96.06 155 LEU B C 1
ATOM 2591 O O . LEU B 1 155 ? 6.121 -13.703 -21.828 1 96.06 155 LEU B O 1
ATOM 2595 N N . ASP B 1 156 ? 6.836 -11.648 -21.359 1 94.44 156 ASP B N 1
ATOM 2596 C CA . ASP B 1 156 ? 6.73 -11.195 -22.75 1 94.44 156 ASP B CA 1
ATOM 2597 C C . ASP B 1 156 ? 7.918 -11.68 -23.578 1 94.44 156 ASP B C 1
ATOM 2599 O O . ASP B 1 156 ? 7.875 -11.648 -24.812 1 94.44 156 ASP B O 1
ATOM 2603 N N . GLY B 1 157 ? 9.062 -12.039 -22.906 1 92.81 157 GLY B N 1
ATOM 2604 C CA . GLY B 1 157 ? 10.188 -12.578 -23.641 1 92.81 157 GLY B CA 1
ATOM 2605 C C . GLY B 1 157 ? 9.852 -13.836 -24.422 1 92.81 157 GLY B C 1
ATOM 2606 O O . GLY B 1 157 ? 9.016 -14.633 -23.984 1 92.81 157 GLY B O 1
ATOM 2607 N N . ALA B 1 158 ? 10.547 -14.078 -25.531 1 88.19 158 ALA B N 1
ATOM 2608 C CA . ALA B 1 158 ? 10.203 -15.102 -26.5 1 88.19 158 ALA B CA 1
ATOM 2609 C C . ALA B 1 158 ? 10.109 -16.469 -25.859 1 88.19 158 ALA B C 1
ATOM 2611 O O . ALA B 1 158 ? 9.109 -17.188 -26.016 1 88.19 158 ALA B O 1
ATOM 2612 N N . GLU B 1 159 ? 11.062 -16.938 -25.062 1 92.94 159 GLU B N 1
ATOM 2613 C CA . GLU B 1 159 ? 11.086 -18.281 -24.5 1 92.94 159 GLU B CA 1
ATOM 2614 C C . GLU B 1 159 ? 9.938 -18.484 -23.516 1 92.94 159 GLU B C 1
ATOM 2616 O O . GLU B 1 159 ? 9.234 -19.484 -23.578 1 92.94 159 GLU B O 1
ATOM 2621 N N . LEU B 1 160 ? 9.648 -17.516 -22.688 1 95.81 160 LEU B N 1
ATOM 2622 C CA . LEU B 1 160 ? 8.633 -17.672 -21.656 1 95.81 160 LEU B CA 1
ATOM 2623 C C . LEU B 1 160 ? 7.238 -17.391 -22.219 1 95.81 160 LEU B C 1
ATOM 2625 O O . LEU B 1 160 ? 6.254 -17.984 -21.766 1 95.81 160 LEU B O 1
ATOM 2629 N N . ALA B 1 161 ? 7.094 -16.5 -23.203 1 96 161 ALA B N 1
ATOM 2630 C CA . ALA B 1 161 ? 5.812 -16.156 -23.812 1 96 161 ALA B CA 1
ATOM 2631 C C . ALA B 1 161 ? 5.164 -17.375 -24.453 1 96 161 ALA B C 1
ATOM 2633 O O . ALA B 1 161 ? 3.939 -17.516 -24.438 1 96 161 ALA B O 1
ATOM 2634 N N . LEU B 1 162 ? 6.004 -18.281 -24.969 1 95.69 162 LEU B N 1
ATOM 2635 C CA . LEU B 1 162 ? 5.508 -19.469 -25.641 1 95.69 162 LEU B CA 1
ATOM 2636 C C . LEU B 1 162 ? 4.793 -20.406 -24.672 1 95.69 162 LEU B C 1
ATOM 2638 O O . LEU B 1 162 ? 3.902 -21.156 -25.062 1 95.69 162 LEU B O 1
ATOM 2642 N N . LEU B 1 163 ? 5.125 -20.297 -23.453 1 96.94 163 LEU B N 1
ATOM 2643 C CA . LEU B 1 163 ? 4.578 -21.203 -22.453 1 96.94 163 LEU B CA 1
ATOM 2644 C C . LEU B 1 163 ? 3.111 -20.891 -22.172 1 96.94 163 LEU B C 1
ATOM 2646 O O . LEU B 1 163 ? 2.395 -21.719 -21.609 1 96.94 163 LEU B O 1
ATOM 2650 N N . GLN B 1 164 ? 2.645 -19.688 -22.562 1 96.38 164 GLN B N 1
ATOM 2651 C CA . GLN B 1 164 ? 1.229 -19.359 -22.438 1 96.38 164 GLN B CA 1
ATOM 2652 C C . GLN B 1 164 ? 0.36 -20.375 -23.188 1 96.38 164 GLN B C 1
ATOM 2654 O O . GLN B 1 164 ? -0.757 -20.672 -22.75 1 96.38 164 GLN B O 1
ATOM 2659 N N . ARG B 1 165 ? 0.92 -20.906 -24.297 1 95.44 165 ARG B N 1
ATOM 2660 C CA . ARG B 1 165 ? 0.168 -21.797 -25.172 1 95.44 165 ARG B CA 1
ATOM 2661 C C . ARG B 1 165 ? 0.484 -23.266 -24.859 1 95.44 165 ARG B C 1
ATOM 2663 O O . ARG B 1 165 ? 0.194 -24.141 -25.656 1 95.44 165 ARG B O 1
ATOM 2670 N N . ASP B 1 166 ? 1.211 -23.531 -23.828 1 95.94 166 ASP B N 1
ATOM 2671 C CA . ASP B 1 166 ? 1.523 -24.891 -23.406 1 95.94 166 ASP B CA 1
ATOM 2672 C C . ASP B 1 166 ? 0.26 -25.734 -23.328 1 95.94 166 ASP B C 1
ATOM 2674 O O . ASP B 1 166 ? -0.769 -25.281 -22.812 1 95.94 166 ASP B O 1
ATOM 2678 N N . PRO B 1 167 ? 0.235 -27.016 -23.766 1 95.44 167 PRO B N 1
ATOM 2679 C CA . PRO B 1 167 ? -0.924 -27.906 -23.734 1 95.44 167 PRO B CA 1
ATOM 2680 C C . PRO B 1 167 ? -1.456 -28.125 -22.312 1 95.44 167 PRO B C 1
ATOM 2682 O O . PRO B 1 167 ? -2.611 -28.516 -22.141 1 95.44 167 PRO B O 1
ATOM 2685 N N . PHE B 1 168 ? -0.645 -27.859 -21.344 1 95.62 168 PHE B N 1
ATOM 2686 C CA . PHE B 1 168 ? -1.044 -27.938 -19.938 1 95.62 168 PHE B CA 1
ATOM 2687 C C . PHE B 1 168 ? -2.314 -27.125 -19.688 1 95.62 168 PHE B C 1
ATOM 2689 O O . PHE B 1 168 ? -3.152 -27.516 -18.875 1 95.62 168 PHE B O 1
ATOM 2696 N N . PHE B 1 169 ? -2.492 -25.984 -20.391 1 96.31 169 PHE B N 1
ATOM 2697 C CA . PHE B 1 169 ? -3.605 -25.078 -20.125 1 96.31 169 PHE B CA 1
ATOM 2698 C C . PHE B 1 169 ? -4.812 -25.438 -20.984 1 96.31 169 PHE B C 1
ATOM 2700 O O . PHE B 1 169 ? -5.902 -24.891 -20.797 1 96.31 169 PHE B O 1
ATOM 2707 N N . SER B 1 170 ? -4.727 -26.156 -22.047 1 89.31 170 SER B N 1
ATOM 2708 C CA . SER B 1 170 ? -5.816 -26.5 -22.953 1 89.31 170 SER B CA 1
ATOM 2709 C C . SER B 1 170 ? -6.441 -27.844 -22.578 1 89.31 170 SER B C 1
ATOM 2711 O O . SER B 1 170 ? -7.555 -28.156 -23 1 89.31 170 SER B O 1
ATOM 2713 N N . SER B 1 171 ? -5.637 -28.766 -21.906 1 71.38 171 SER B N 1
ATOM 2714 C CA . SER B 1 171 ? -6.105 -30.141 -21.734 1 71.38 171 SER B CA 1
ATOM 2715 C C . SER B 1 171 ? -7.273 -30.219 -20.766 1 71.38 171 SER B C 1
ATOM 2717 O O . SER B 1 171 ? -7.238 -29.578 -19.703 1 71.38 171 SER B O 1
ATOM 2719 N N . ASP B 1 172 ? -8.5 -30.328 -21.219 1 59.28 172 ASP B N 1
ATOM 2720 C CA . ASP B 1 172 ? -9.664 -30.766 -20.438 1 59.28 172 ASP B CA 1
ATOM 2721 C C . ASP B 1 172 ? -9.359 -32.031 -19.672 1 59.28 172 ASP B C 1
ATOM 2723 O O . ASP B 1 172 ? -9.5 -33.156 -20.219 1 59.28 172 ASP B O 1
ATOM 2727 N N . THR B 1 173 ? -8.258 -32.406 -19.156 1 45.5 173 THR B N 1
ATOM 2728 C CA . THR B 1 173 ? -8.203 -33.719 -18.547 1 45.5 173 THR B CA 1
ATOM 2729 C C . THR B 1 173 ? -9.352 -33.906 -17.562 1 45.5 173 THR B C 1
ATOM 2731 O O . THR B 1 173 ? -9.383 -33.25 -16.516 1 45.5 173 THR B O 1
ATOM 2734 N N . SER B 1 174 ? -10.586 -33.906 -17.953 1 39.12 174 SER B N 1
ATOM 2735 C CA . SER B 1 174 ? -11.641 -34.625 -17.234 1 39.12 174 SER B CA 1
ATOM 2736 C C . SER B 1 174 ? -11.086 -35.875 -16.562 1 39.12 174 SER B C 1
ATOM 2738 O O . SER B 1 174 ? -10.383 -36.688 -17.188 1 39.12 174 SER B O 1
ATOM 2740 N N . ALA B 1 175 ? -10.719 -36 -15.32 1 37.81 175 ALA B N 1
ATOM 2741 C CA . ALA B 1 17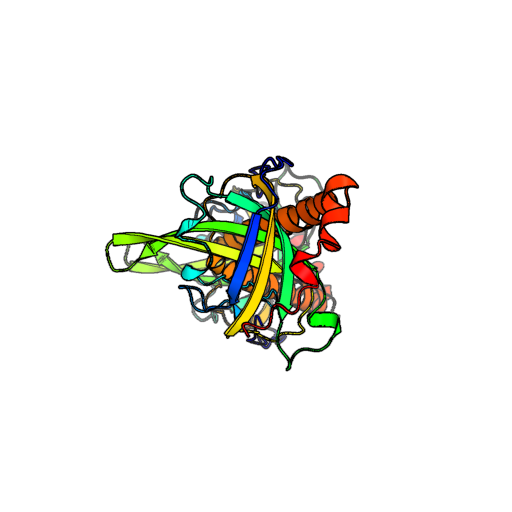5 ? -10.742 -37.312 -14.695 1 37.81 175 ALA B CA 1
ATOM 2742 C C . ALA B 1 175 ? -11.922 -38.156 -15.203 1 37.81 175 ALA B C 1
ATOM 2744 O O . ALA B 1 175 ? -13.078 -37.781 -14.977 1 37.81 175 ALA B O 1
ATOM 2745 N N . GLY B 1 176 ? -11.875 -38.625 -16.359 1 26.45 176 GLY B N 1
ATOM 2746 C CA . GLY B 1 176 ? -12.555 -39.906 -16.469 1 26.45 176 GLY B CA 1
ATOM 2747 C C . GLY B 1 176 ? -12.164 -40.875 -15.375 1 26.45 176 GLY B C 1
ATOM 2748 O O . GLY B 1 176 ? -11.094 -40.75 -14.773 1 26.45 176 GLY B O 1
#

Organism: Emiliania huxleyi (strain CCMP1516) (NCBI:txid280463)

Foldseek 3Di:
DVPPPFAWDWAWDDFDKWKAFFADDPDPDQLPQLFAKTKGDLVGDVVPDDDDAFAKFKDWKAWDDPVADPVNRDIFIKIWGWDWDQDPVRDTGIIIIIGGPDRSPSDYRGGTMMIITTTGGIHHDDPCRDVVSVSVVSVVVVVVVVVVVVVVVVCVDPVNVVCVVPCVVVDPPPPD/DVPPPFAWDWAWDDFDKWKAFFADDPDPDQLPQLFAKTKGDLVGDVVPPPPDAFAKFKDWKAWDDPVADPVNRDIFIKIWGWDWDQDPVRDTGIIIIIGGPDRSPSDYRGGTMMIITTTGGIHHDDPCRDVVSVSVVSVVVVVVVVVVVVVVVVCVDDVNVVCVVPVVVVDPPPPD